Protein AF-A0A0A2DYH8-F1 (afdb_monomer_lite)

Sequence (222 aa):
MFGVWWLMGNLEGWGGPVSDTLIEQQKELQQKILERMRELGIEPVMQGFYGMVPTTLKDKLSAGIIPQGRGAGGFQRPDFLLPTDPNFKRVAQIYYQEMKRLYGNDLRHFGGDPFHEGGNSSGVDVALASSAIQKEMMQAFPQSCWVLQRWGENPGTKLLQGLDKRHELVIELFGENTDNWERRKGYEDTPFLRCNVSNFGEKNGLYGKLKASEPKHRTTSR

Radius of gyration: 18.63 Å; chains: 1; bounding box: 42×44×47 Å

pLDDT: mean 89.46, std 11.61, range [35.31, 98.44]

Secondary structure (DSSP, 8-state):
--HHHHHTTS-SSTT-PPPHHHHHHHHHHHHHHHHHHHHTTPPPEEEP--SEE-TTGGGT--S-EE---B-GGGPBPPEEE-TTSHHHHHHHHHHHHHHHHHH-S---EEE--TTTT----TT--HHHHHHHHHHHHHHHSTT-EEEEEEBTTBSPHHHHHTS-GGGEEEEETTTTT--HHHHTHHHHH--EEE-----STT--S----GGGSS--------

Foldseek 3Di:
DCVVCVLQQQAPDPPDDDDPVVVVVVLVVLQVVLVVCVVVVHADAAAADLFFAAPCVVVVDDAPWAAQQHHPPRHGGGIGGQLPIPVVLVVRVVVLVVVCVRHNQQHAHHEYFVQVRHGDCVVPQLLCSLLSRVVSVCVSHVNHAYEYEDDDCPPPLSNVNNDDLVRYEYELAPQLPDPCCVVCVNVVPHHYDYHHDQDDPPDDDDDDSVVSPPDPDPPPDD

Structure (mmCIF, N/CA/C/O backbone):
data_AF-A0A0A2DYH8-F1
#
_entry.id   AF-A0A0A2DYH8-F1
#
loop_
_atom_site.group_PDB
_atom_site.id
_atom_site.type_symbol
_atom_site.label_atom_id
_atom_site.label_alt_id
_atom_site.label_comp_id
_atom_site.label_asym_id
_atom_site.label_entity_id
_atom_site.label_seq_id
_atom_site.pdbx_PDB_ins_code
_atom_site.Cartn_x
_atom_site.Cartn_y
_atom_site.Cartn_z
_atom_site.occupancy
_atom_site.B_iso_or_equiv
_atom_site.auth_seq_id
_atom_site.auth_comp_id
_atom_site.auth_asym_id
_atom_site.auth_atom_id
_atom_site.pdbx_PDB_model_num
ATOM 1 N N . MET A 1 1 ? -2.073 19.085 -1.547 1.00 62.09 1 MET A N 1
ATOM 2 C CA . MET A 1 1 ? -0.597 19.069 -1.687 1.00 62.09 1 MET A CA 1
ATOM 3 C C . MET A 1 1 ? 0.101 17.969 -0.866 1.00 62.09 1 MET A C 1
ATOM 5 O O . MET A 1 1 ? 1.191 17.583 -1.249 1.00 62.09 1 MET A O 1
ATOM 9 N N . PHE A 1 2 ? -0.501 17.393 0.191 1.00 76.94 2 PHE A N 1
ATOM 10 C CA . PHE A 1 2 ? 0.150 16.357 1.032 1.00 76.94 2 PHE A CA 1
ATOM 11 C C . PHE A 1 2 ? -0.395 14.923 0.865 1.00 76.94 2 PHE A C 1
ATOM 13 O O . PHE A 1 2 ? 0.056 14.012 1.552 1.00 76.94 2 PHE A O 1
ATOM 20 N N . GLY A 1 3 ? -1.350 14.709 -0.050 1.00 70.75 3 GLY A N 1
ATOM 21 C CA . GLY A 1 3 ? -2.086 13.442 -0.176 1.00 70.75 3 GLY A CA 1
ATOM 22 C C . GLY A 1 3 ? -1.208 12.217 -0.450 1.00 70.75 3 GLY A C 1
ATOM 23 O O . GLY A 1 3 ? -1.475 11.157 0.098 1.00 70.75 3 GLY A O 1
ATOM 24 N N . VAL A 1 4 ? -0.123 12.367 -1.217 1.00 76.25 4 VAL A N 1
ATOM 25 C CA . VAL A 1 4 ? 0.807 11.260 -1.517 1.00 76.25 4 VAL A CA 1
ATOM 26 C C . VAL A 1 4 ? 1.504 10.766 -0.243 1.00 76.25 4 VAL A C 1
ATOM 28 O O . VAL A 1 4 ? 1.524 9.573 0.033 1.00 76.25 4 VAL A O 1
ATOM 31 N N . TRP A 1 5 ? 1.999 11.682 0.593 1.00 75.69 5 TRP A N 1
ATOM 32 C CA . TRP A 1 5 ? 2.638 11.354 1.873 1.00 75.69 5 TRP A CA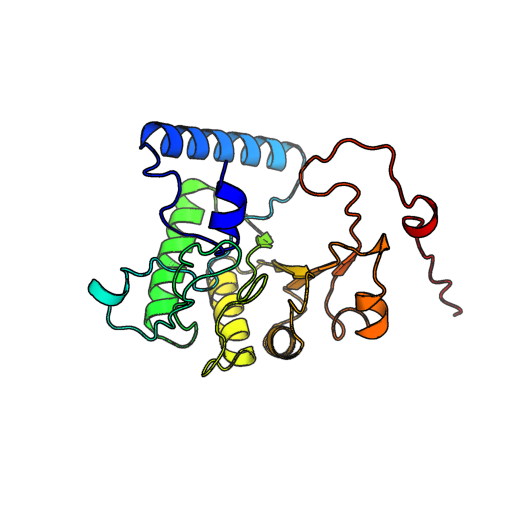 1
ATOM 33 C C . TRP A 1 5 ? 1.648 10.798 2.903 1.00 75.69 5 TRP A C 1
ATOM 35 O O . TRP A 1 5 ? 2.013 9.935 3.699 1.00 75.69 5 TRP A O 1
ATOM 45 N N . TRP A 1 6 ? 0.395 11.259 2.867 1.00 83.06 6 TRP A N 1
ATOM 46 C CA . TRP A 1 6 ? -0.683 10.699 3.682 1.00 83.06 6 TRP A CA 1
ATOM 47 C C . TRP A 1 6 ? -1.000 9.248 3.281 1.00 83.06 6 TRP A C 1
ATOM 49 O O . TRP A 1 6 ? -1.027 8.375 4.144 1.00 83.06 6 TRP A O 1
ATOM 59 N N . LEU A 1 7 ? -1.135 8.965 1.980 1.00 81.06 7 LEU A N 1
ATOM 60 C CA . LEU A 1 7 ? -1.394 7.613 1.465 1.00 81.06 7 LEU A CA 1
ATOM 61 C C . LEU A 1 7 ? -0.237 6.637 1.711 1.00 81.06 7 LEU A C 1
ATOM 63 O O . LEU A 1 7 ? -0.482 5.455 1.901 1.00 81.06 7 LEU A O 1
ATOM 67 N N . MET A 1 8 ? 1.010 7.116 1.760 1.00 81.62 8 MET A N 1
ATOM 68 C CA . MET A 1 8 ? 2.173 6.294 2.132 1.00 81.62 8 MET A CA 1
ATOM 69 C C . MET A 1 8 ? 2.310 6.086 3.654 1.00 81.62 8 MET A C 1
ATOM 71 O O . MET A 1 8 ? 3.245 5.433 4.112 1.00 81.62 8 MET A O 1
ATOM 75 N N . GLY A 1 9 ? 1.406 6.647 4.467 1.00 81.81 9 GLY A N 1
ATOM 76 C CA . GLY A 1 9 ? 1.450 6.539 5.928 1.00 81.81 9 GLY A CA 1
ATOM 77 C C . GLY A 1 9 ? 2.612 7.301 6.574 1.00 81.81 9 GLY A C 1
ATOM 78 O O . GLY A 1 9 ? 3.088 6.915 7.642 1.00 81.81 9 GLY A O 1
ATOM 79 N N . ASN A 1 10 ? 3.090 8.369 5.927 1.00 83.00 10 ASN A N 1
ATOM 80 C CA . ASN A 1 10 ? 4.192 9.201 6.416 1.00 83.00 10 ASN A CA 1
ATOM 81 C C . ASN A 1 10 ? 3.713 10.396 7.264 1.00 83.00 10 ASN A C 1
ATOM 83 O O . ASN A 1 10 ? 4.514 10.963 8.008 1.00 83.00 10 ASN A O 1
ATOM 87 N N . LEU A 1 11 ? 2.433 10.778 7.178 1.00 86.56 11 LEU A N 1
ATOM 88 C CA . LEU A 1 11 ? 1.843 11.851 7.986 1.00 86.56 11 LEU A CA 1
ATOM 89 C C . LEU A 1 11 ? 0.342 11.651 8.236 1.00 86.56 11 LEU A C 1
ATOM 91 O O . LEU A 1 11 ? -0.350 11.062 7.410 1.00 86.56 11 LEU A O 1
ATOM 95 N N . GLU A 1 12 ? -0.170 12.211 9.330 1.00 88.00 12 GLU A N 1
ATOM 96 C CA . GLU A 1 12 ? -1.599 12.408 9.596 1.00 88.00 12 GLU A CA 1
ATOM 97 C C . GLU A 1 12 ? -1.905 13.855 10.031 1.00 88.00 12 GLU A C 1
ATOM 99 O O . GLU A 1 12 ? -1.043 14.569 10.545 1.00 88.00 12 GLU A O 1
ATOM 104 N N . GLY A 1 13 ? -3.136 14.316 9.781 1.00 85.69 13 GLY A N 1
ATOM 105 C CA . GLY A 1 13 ? -3.674 15.601 10.259 1.00 85.69 13 GLY A CA 1
ATOM 106 C C . GLY A 1 13 ? -3.136 16.879 9.593 1.00 85.69 13 GLY A C 1
ATOM 107 O O . GLY A 1 13 ? -3.799 17.914 9.642 1.00 85.69 13 GLY A O 1
ATOM 108 N N . TRP A 1 14 ? -1.971 16.840 8.944 1.00 87.00 14 TRP A N 1
ATOM 109 C CA . TRP A 1 14 ? -1.348 18.037 8.371 1.00 87.00 14 TRP A CA 1
ATOM 110 C C . TRP A 1 14 ? -2.044 18.542 7.098 1.00 87.00 14 TRP A C 1
ATOM 112 O O . TRP A 1 14 ? -2.266 17.790 6.150 1.00 87.00 14 TRP A O 1
ATOM 122 N N . GLY A 1 15 ? -2.338 19.846 7.053 1.00 84.44 15 GLY A N 1
ATOM 123 C CA . GLY A 1 15 ? -2.984 20.500 5.909 1.00 84.44 15 GLY A CA 1
ATOM 124 C C . GLY A 1 15 ? -4.490 20.234 5.777 1.00 84.44 15 GLY A C 1
ATOM 125 O O . GLY A 1 15 ? -5.062 20.583 4.747 1.00 84.44 15 GLY A O 1
ATOM 126 N N . GLY A 1 16 ? -5.113 19.609 6.782 1.00 85.12 16 GLY A N 1
ATOM 127 C CA . GLY A 1 16 ? -6.562 19.417 6.883 1.00 85.12 16 GLY A CA 1
ATOM 128 C C . GLY A 1 16 ? -7.252 20.427 7.819 1.00 85.12 16 GLY A C 1
ATOM 129 O O . GLY A 1 16 ? -6.599 21.348 8.313 1.00 85.12 16 GLY A O 1
ATOM 130 N N . PRO A 1 17 ? -8.558 20.244 8.101 1.00 90.19 17 PRO A N 1
ATOM 131 C CA . PRO A 1 17 ? -9.411 19.152 7.621 1.00 90.19 17 PRO A CA 1
ATOM 132 C C . PRO A 1 17 ? -9.751 19.278 6.129 1.00 90.19 17 PRO A C 1
ATOM 134 O O . PRO A 1 17 ? -9.810 20.373 5.574 1.00 90.19 17 PRO A O 1
ATOM 137 N N . VAL A 1 18 ? -9.974 18.139 5.475 1.00 90.06 18 VAL A N 1
ATOM 138 C CA . VAL A 1 18 ? -10.496 18.087 4.101 1.00 90.06 18 VAL A CA 1
ATOM 139 C C . VAL A 1 18 ? -12.004 18.345 4.156 1.00 90.06 18 VAL A C 1
ATOM 141 O O . VAL A 1 18 ? -12.673 17.811 5.035 1.00 90.06 18 VAL A O 1
ATOM 144 N N . SER A 1 19 ? -12.541 19.168 3.251 1.00 93.62 19 SER A N 1
ATOM 145 C CA . SER A 1 19 ? -13.982 19.439 3.197 1.00 93.62 19 SER A CA 1
ATOM 146 C C . SER A 1 19 ? -14.763 18.267 2.601 1.00 93.62 19 SER A C 1
ATOM 148 O O . SER A 1 19 ? -14.278 17.587 1.694 1.00 93.62 19 SER A O 1
ATOM 150 N N . ASP A 1 20 ? -16.011 18.090 3.036 1.00 95.56 20 ASP A N 1
ATOM 151 C CA . ASP A 1 20 ? -16.917 17.075 2.479 1.00 95.56 20 ASP A CA 1
ATOM 152 C C . ASP A 1 20 ? -17.108 17.249 0.966 1.00 95.56 20 ASP A C 1
ATOM 154 O O . ASP A 1 20 ? -17.118 16.272 0.220 1.00 95.56 20 ASP A O 1
ATOM 158 N N . THR A 1 21 ? -17.163 18.498 0.485 1.00 96.88 21 THR A N 1
ATOM 159 C CA . THR A 1 21 ? -17.216 18.805 -0.952 1.00 96.88 21 THR A CA 1
ATOM 160 C C . THR A 1 21 ? -16.019 18.229 -1.703 1.00 96.88 21 THR A C 1
ATOM 162 O O . THR A 1 21 ? -16.192 17.658 -2.775 1.00 96.88 21 THR A O 1
ATOM 165 N N . LEU A 1 22 ? -14.806 18.362 -1.158 1.00 94.31 22 LEU A N 1
ATOM 166 C CA . LEU A 1 22 ? -13.613 17.830 -1.810 1.00 94.31 22 LEU A CA 1
ATOM 167 C C . LEU A 1 22 ? -13.622 16.295 -1.799 1.00 94.31 22 LEU A C 1
ATOM 169 O O . LEU A 1 22 ? -13.262 15.688 -2.804 1.00 94.31 22 LEU A O 1
ATOM 173 N N . ILE A 1 23 ? -14.070 15.665 -0.708 1.00 94.62 23 ILE A N 1
ATOM 174 C CA . ILE A 1 23 ? -14.221 14.201 -0.629 1.00 94.62 23 ILE A CA 1
ATOM 175 C C . ILE A 1 23 ? -15.180 13.704 -1.716 1.00 94.62 23 ILE A C 1
ATOM 177 O O . ILE A 1 23 ? -14.846 12.776 -2.455 1.00 94.62 23 ILE A O 1
ATOM 181 N N . GLU A 1 24 ? -16.336 14.352 -1.854 1.00 96.94 24 GLU A N 1
ATOM 182 C CA . GLU A 1 24 ? -17.341 13.990 -2.853 1.00 96.94 24 GLU A CA 1
ATOM 183 C C . GLU A 1 24 ? -16.814 14.171 -4.282 1.00 96.94 24 GLU A C 1
ATOM 185 O O . GLU A 1 24 ? -16.913 13.259 -5.102 1.00 96.94 24 GLU A O 1
ATOM 190 N N . GLN A 1 25 ? -16.147 15.294 -4.559 1.00 97.56 25 GLN A N 1
ATOM 191 C CA . GLN A 1 25 ? -15.532 15.555 -5.863 1.00 97.56 25 GLN A CA 1
ATOM 192 C C . GLN A 1 25 ? -14.459 14.519 -6.229 1.00 97.56 25 GLN A C 1
ATOM 194 O O . GLN A 1 25 ? -14.405 14.074 -7.376 1.00 97.56 25 GLN A O 1
ATOM 199 N N . GLN A 1 26 ? -13.604 14.116 -5.281 1.00 96.25 26 GLN A N 1
ATOM 200 C CA . GLN A 1 26 ? -12.589 13.087 -5.536 1.00 96.25 26 GLN A CA 1
ATOM 201 C C . GLN A 1 26 ? -13.219 11.711 -5.771 1.00 96.25 26 GLN A C 1
ATOM 203 O O . GLN A 1 26 ? -12.757 10.976 -6.642 1.00 96.25 26 GLN A O 1
ATOM 208 N N . LYS A 1 27 ? -14.297 11.375 -5.051 1.00 97.12 27 LYS A N 1
ATOM 209 C CA . LYS A 1 27 ? -15.055 10.135 -5.268 1.00 97.12 27 LYS A CA 1
ATOM 210 C C . LYS A 1 27 ? -15.647 10.084 -6.679 1.00 97.12 27 LYS A C 1
ATOM 212 O O . LYS A 1 27 ? -15.435 9.101 -7.386 1.00 97.12 27 LYS A O 1
ATOM 217 N N . GLU A 1 28 ? -16.348 11.137 -7.103 1.00 98.25 28 GLU A N 1
ATOM 218 C CA . GLU A 1 28 ? -16.921 11.220 -8.454 1.00 98.25 28 GLU A CA 1
ATOM 219 C C . GLU A 1 28 ? -15.839 11.156 -9.541 1.00 98.25 28 GLU A C 1
ATOM 221 O O . GLU A 1 28 ? -16.001 10.479 -10.558 1.00 98.25 28 GLU A O 1
ATOM 226 N N . LEU A 1 29 ? -14.712 11.845 -9.330 1.00 98.38 29 LEU A N 1
ATOM 227 C CA . LEU A 1 29 ? -13.580 11.810 -10.250 1.00 98.38 29 LEU A CA 1
ATOM 228 C C . LEU A 1 29 ? -12.988 10.400 -10.363 1.00 98.38 29 LEU A C 1
ATOM 230 O O . LEU A 1 29 ? -12.767 9.926 -11.477 1.00 98.38 29 LEU A O 1
ATOM 234 N N . GLN A 1 30 ? -12.776 9.714 -9.238 1.00 97.75 30 GLN A N 1
ATOM 235 C CA . GLN A 1 30 ? -12.267 8.344 -9.222 1.00 97.75 3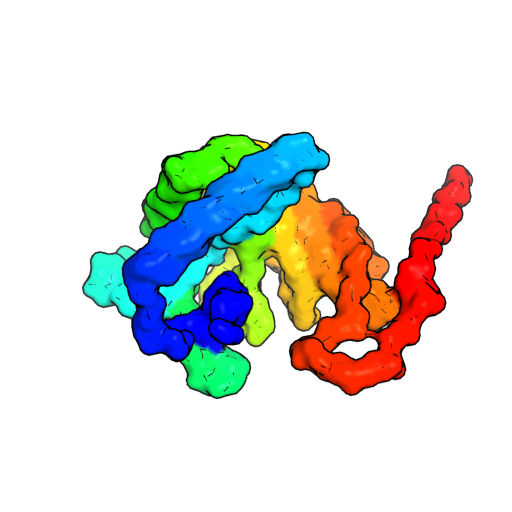0 GLN A CA 1
ATOM 236 C C . GLN A 1 30 ? -13.190 7.403 -10.004 1.00 97.75 30 GLN A C 1
ATOM 238 O O . GLN A 1 30 ? -12.707 6.588 -10.785 1.00 97.75 30 GLN A O 1
ATOM 243 N N . GLN A 1 31 ? -14.509 7.536 -9.853 1.00 98.31 31 GLN A N 1
ATOM 244 C CA . GLN A 1 31 ? -15.475 6.723 -10.599 1.00 98.31 31 GLN A CA 1
ATOM 245 C C . GLN A 1 31 ? -15.362 6.939 -12.117 1.00 98.31 31 GLN A C 1
ATOM 247 O O . GLN A 1 31 ? -15.297 5.962 -12.861 1.00 98.31 31 GLN A O 1
ATOM 252 N N . LYS A 1 32 ? -15.228 8.193 -12.574 1.00 98.44 32 LYS A N 1
ATOM 253 C CA . LYS A 1 32 ? -15.008 8.518 -13.999 1.00 98.44 32 LYS A CA 1
ATOM 254 C C . LYS A 1 32 ? -13.682 7.968 -14.533 1.00 98.44 32 LYS A C 1
ATOM 256 O O . LYS A 1 32 ? -13.621 7.493 -15.666 1.00 98.44 32 LYS A O 1
ATOM 261 N N . ILE A 1 33 ? -12.615 8.020 -13.730 1.00 98.38 33 ILE A N 1
ATOM 262 C CA . ILE A 1 33 ? -11.309 7.447 -14.092 1.00 98.38 33 ILE A CA 1
ATOM 263 C C . ILE A 1 33 ? -11.432 5.931 -14.263 1.00 98.38 33 ILE A C 1
ATOM 265 O O . ILE A 1 33 ? -10.997 5.402 -15.282 1.00 98.38 33 ILE A O 1
ATOM 269 N N . LEU A 1 34 ? -12.056 5.241 -13.306 1.00 98.12 34 LEU A N 1
ATOM 270 C CA . LEU A 1 34 ? -12.237 3.789 -13.353 1.00 98.12 34 LEU A CA 1
ATOM 271 C C . LEU A 1 34 ? -13.080 3.345 -14.553 1.00 98.12 34 LEU A C 1
ATOM 273 O O . LEU A 1 34 ? -12.754 2.344 -15.190 1.00 98.12 34 LEU A O 1
ATOM 277 N N . GLU A 1 35 ? -14.129 4.095 -14.890 1.00 97.88 35 GLU A N 1
ATOM 278 C CA . GLU A 1 35 ? -14.933 3.854 -16.090 1.00 97.88 35 GLU A CA 1
ATOM 279 C C . GLU A 1 35 ? -14.081 3.959 -17.362 1.00 97.88 35 GLU A C 1
ATOM 281 O O . GLU A 1 35 ? -14.027 3.014 -18.148 1.00 97.88 35 GLU A O 1
ATOM 286 N N . ARG A 1 36 ? -13.314 5.043 -17.522 1.00 98.31 36 ARG A N 1
ATOM 287 C CA . ARG A 1 36 ? -12.425 5.208 -18.682 1.00 98.31 36 ARG A CA 1
ATOM 288 C C . ARG A 1 36 ? -11.324 4.146 -18.739 1.00 98.31 36 ARG A C 1
ATOM 290 O O . ARG A 1 36 ? -10.991 3.665 -19.818 1.00 98.31 36 ARG A O 1
ATOM 297 N N . MET A 1 37 ? -10.745 3.762 -17.605 1.00 98.31 37 MET A N 1
ATOM 298 C CA . MET A 1 37 ? -9.743 2.692 -17.558 1.00 98.31 37 MET A CA 1
ATOM 299 C C . MET A 1 37 ? -10.333 1.362 -18.034 1.00 98.31 37 MET A C 1
ATOM 301 O O . MET A 1 37 ? -9.706 0.674 -18.835 1.00 98.31 37 MET A O 1
ATOM 305 N N . ARG A 1 38 ? -11.570 1.050 -17.631 1.00 96.75 38 ARG A N 1
ATOM 306 C CA . ARG A 1 38 ? -12.307 -0.141 -18.073 1.00 96.75 38 ARG A CA 1
ATOM 307 C C . ARG A 1 38 ? -12.562 -0.141 -19.581 1.00 96.75 38 ARG A C 1
ATOM 309 O O . ARG A 1 38 ? -12.321 -1.160 -20.219 1.00 96.75 38 ARG A O 1
ATOM 316 N N . GLU A 1 39 ? -12.986 0.987 -20.155 1.00 98.00 39 GLU A N 1
ATOM 317 C CA . GLU A 1 39 ? -13.165 1.143 -21.612 1.00 98.00 39 GLU A CA 1
ATOM 318 C C . GLU A 1 39 ? -11.872 0.866 -22.397 1.00 98.00 39 GLU A C 1
ATOM 320 O O . GLU A 1 39 ? -11.915 0.363 -23.518 1.00 98.00 39 GLU A O 1
ATOM 325 N N . LEU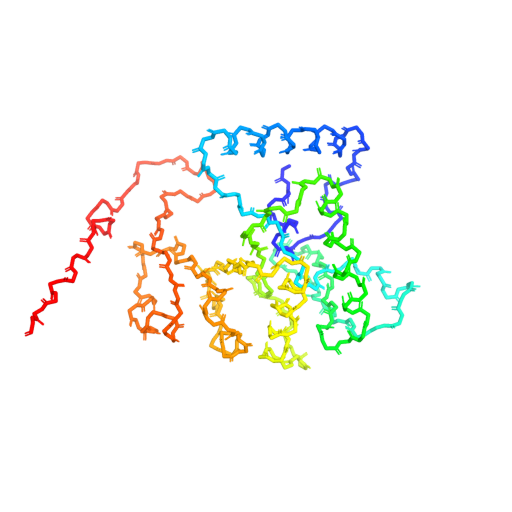 A 1 40 ? -10.719 1.181 -21.800 1.00 98.19 40 LEU A N 1
ATOM 326 C CA . LEU A 1 40 ? -9.396 1.023 -22.406 1.00 98.19 40 LEU A CA 1
ATOM 327 C C . LEU A 1 40 ? -8.710 -0.310 -22.064 1.00 98.19 40 LEU A C 1
ATOM 329 O O . LEU A 1 40 ? -7.600 -0.551 -22.537 1.00 98.19 40 LEU A O 1
ATOM 333 N N . GLY A 1 41 ? -9.324 -1.164 -21.239 1.00 97.44 41 GLY A N 1
ATOM 334 C CA . GLY A 1 41 ? -8.701 -2.402 -20.759 1.00 97.44 41 GLY A CA 1
ATOM 335 C C . GLY A 1 41 ? -7.504 -2.177 -19.823 1.00 97.44 41 GLY A C 1
ATOM 336 O O . GLY A 1 41 ? -6.608 -3.015 -19.764 1.00 97.44 41 GLY A O 1
ATOM 337 N N . ILE A 1 42 ? -7.462 -1.045 -19.116 1.00 98.06 42 ILE A N 1
ATOM 338 C CA . ILE A 1 42 ? -6.412 -0.708 -18.149 1.00 98.06 42 ILE A CA 1
ATOM 339 C C . ILE A 1 42 ? -6.853 -1.158 -16.756 1.00 98.06 42 ILE A C 1
ATOM 341 O O . ILE A 1 42 ? -7.923 -0.780 -16.280 1.00 98.06 42 ILE A O 1
ATOM 345 N N . GLU A 1 43 ? -6.001 -1.913 -16.066 1.00 96.81 43 GLU A N 1
ATOM 346 C CA . GLU A 1 43 ? -6.265 -2.339 -14.693 1.00 96.81 43 GLU A CA 1
ATOM 347 C C . GLU A 1 43 ? -5.714 -1.318 -13.678 1.00 96.81 43 GLU A C 1
ATOM 349 O O . GLU A 1 43 ? -4.516 -1.025 -13.691 1.00 96.81 43 GLU A O 1
ATOM 354 N N . PRO A 1 44 ? -6.556 -0.752 -12.793 1.00 97.44 44 PRO A N 1
ATOM 355 C CA . PRO A 1 44 ? -6.114 0.204 -11.785 1.00 97.44 44 PRO A CA 1
ATOM 356 C C . PRO A 1 44 ? -5.426 -0.482 -10.606 1.00 97.44 44 PRO A C 1
ATOM 358 O O . PRO A 1 44 ? -5.868 -1.532 -10.140 1.00 97.44 44 PRO A O 1
ATOM 361 N N . VAL A 1 45 ? -4.401 0.180 -10.061 1.00 97.56 45 VAL A N 1
ATOM 362 C CA . VAL A 1 45 ? -3.854 -0.134 -8.736 1.00 97.56 45 VAL A CA 1
ATOM 363 C C . VAL A 1 45 ? -4.587 0.719 -7.703 1.00 97.56 45 VAL A C 1
ATOM 365 O O . VAL A 1 45 ? -4.417 1.936 -7.650 1.00 97.56 45 VAL A O 1
ATOM 368 N N . MET A 1 46 ? -5.428 0.076 -6.899 1.00 97.31 46 MET A N 1
ATOM 369 C CA . MET A 1 46 ? -6.188 0.706 -5.817 1.00 97.31 46 MET A CA 1
ATOM 370 C C . MET A 1 46 ? -5.381 0.699 -4.518 1.00 97.31 46 MET A C 1
ATOM 372 O O . MET A 1 46 ? -4.342 0.058 -4.435 1.00 97.31 46 MET A O 1
ATOM 376 N N . GLN A 1 47 ? -5.825 1.401 -3.479 1.00 95.81 47 GLN A N 1
ATOM 377 C CA . GLN A 1 47 ? -5.175 1.305 -2.168 1.00 95.81 47 GLN A CA 1
ATOM 378 C C . GLN A 1 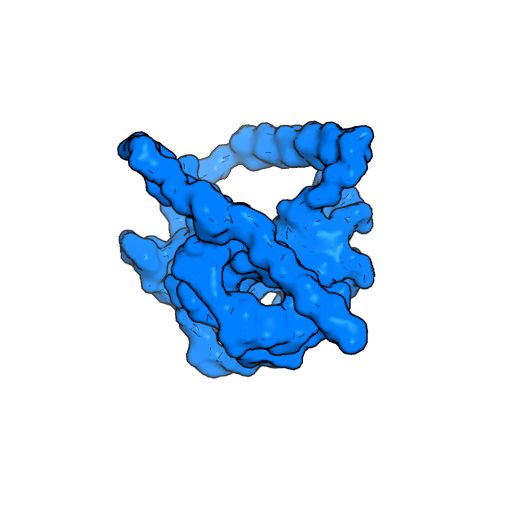47 ? -5.615 0.033 -1.437 1.00 95.81 47 GLN A C 1
ATOM 380 O O . GLN A 1 47 ? -6.799 -0.280 -1.366 1.00 95.81 47 GLN A O 1
ATOM 385 N N . GLY A 1 48 ? -4.659 -0.720 -0.909 1.00 96.50 48 GLY A N 1
ATOM 386 C CA . GLY A 1 48 ? -4.903 -1.835 -0.006 1.00 96.50 48 GLY A CA 1
ATOM 387 C C . GLY A 1 48 ? -4.963 -1.354 1.440 1.00 96.50 48 GLY A C 1
ATOM 388 O O . GLY A 1 48 ? -4.327 -0.369 1.813 1.00 96.50 48 GLY A O 1
ATOM 389 N N . PHE A 1 49 ? -5.690 -2.073 2.291 1.00 96.94 49 PHE A N 1
ATOM 390 C CA . PHE A 1 49 ? -5.603 -1.856 3.732 1.00 96.94 49 PHE A CA 1
ATOM 391 C C . PHE A 1 49 ? -4.502 -2.732 4.327 1.00 96.94 49 PHE A C 1
ATOM 393 O O . PHE A 1 49 ? -4.651 -3.949 4.430 1.00 96.94 49 PHE A O 1
ATOM 400 N N . TYR A 1 50 ? -3.406 -2.097 4.739 1.00 94.19 50 TYR A N 1
ATOM 401 C CA . TYR A 1 50 ? -2.225 -2.763 5.296 1.00 94.19 50 TYR A CA 1
ATOM 402 C C . TYR A 1 50 ? -1.983 -2.437 6.779 1.00 94.19 50 TYR A C 1
ATOM 404 O O . TYR A 1 50 ? -0.905 -2.709 7.291 1.00 94.19 50 TYR A O 1
ATOM 412 N N . GLY A 1 51 ? -2.979 -1.877 7.480 1.00 94.12 51 GLY A N 1
ATOM 413 C CA . GLY A 1 51 ? -2.950 -1.685 8.940 1.00 94.12 51 GLY A CA 1
ATOM 414 C C . GLY A 1 51 ? -2.745 -0.251 9.423 1.00 94.12 51 GLY A C 1
ATOM 415 O O . GLY A 1 51 ? -2.767 -0.019 10.627 1.00 94.12 51 GLY A O 1
ATOM 416 N N . MET A 1 52 ? -2.591 0.724 8.526 1.00 94.19 52 MET A N 1
ATOM 417 C CA . MET A 1 52 ? -2.492 2.134 8.920 1.00 94.19 52 MET A CA 1
ATOM 418 C C . MET A 1 52 ? -3.824 2.646 9.475 1.00 94.19 52 MET A C 1
ATOM 420 O O . MET A 1 52 ? -4.858 2.571 8.808 1.00 94.19 52 MET A O 1
ATOM 424 N N . VAL A 1 53 ? -3.794 3.186 10.693 1.00 94.94 53 VAL A N 1
ATOM 425 C CA . VAL A 1 53 ? -4.961 3.712 11.410 1.00 94.94 53 VAL A CA 1
ATOM 426 C C . VAL A 1 53 ? -4.631 5.049 12.087 1.00 94.94 53 VAL A C 1
ATOM 428 O O . VAL A 1 53 ? -3.475 5.284 12.433 1.00 94.94 53 VAL A O 1
ATOM 431 N N . PRO A 1 54 ? -5.612 5.944 12.308 1.00 94.81 54 PRO A N 1
ATOM 432 C CA . PRO A 1 54 ? -5.363 7.187 13.037 1.00 94.81 54 PRO A CA 1
ATOM 433 C C . PRO A 1 54 ? -4.822 6.922 14.445 1.00 94.81 54 PRO A C 1
ATOM 435 O O . PRO A 1 54 ? -5.265 5.978 15.107 1.00 94.81 54 PRO A O 1
ATOM 438 N N . THR A 1 55 ? -3.955 7.801 14.952 1.00 94.69 55 THR A N 1
ATOM 439 C CA . THR A 1 55 ? -3.396 7.685 16.320 1.00 94.69 55 THR A CA 1
ATOM 440 C C . THR A 1 55 ? -4.450 7.690 17.435 1.00 94.69 55 THR A C 1
ATOM 442 O O . THR A 1 55 ? -4.191 7.244 18.555 1.00 94.69 55 THR A O 1
ATOM 445 N N . THR A 1 56 ? -5.655 8.172 17.129 1.00 94.81 56 THR A N 1
ATOM 446 C CA . THR A 1 56 ? -6.817 8.241 18.027 1.00 94.81 56 THR A CA 1
ATOM 447 C C . THR A 1 56 ? -7.682 6.977 18.012 1.00 94.81 56 THR A C 1
ATOM 449 O O . THR A 1 56 ? -8.633 6.876 18.787 1.00 94.81 56 THR A O 1
ATOM 452 N N . LEU A 1 57 ? -7.387 5.973 17.169 1.00 94.94 57 LEU A N 1
ATOM 453 C CA . LEU A 1 57 ? -8.183 4.737 17.134 1.00 94.94 57 LEU A CA 1
ATOM 454 C C . LEU A 1 57 ? -8.152 4.001 18.482 1.00 94.94 57 LEU A C 1
ATOM 456 O O . LEU A 1 57 ? -9.170 3.451 18.902 1.00 94.94 57 LEU A O 1
ATOM 460 N N . LYS A 1 58 ? -7.017 4.050 19.185 1.00 92.69 58 LYS A N 1
ATOM 461 C CA . LYS A 1 58 ? -6.834 3.455 20.519 1.00 92.69 58 LYS A CA 1
ATOM 462 C C . LYS A 1 58 ? -7.805 3.994 21.576 1.00 92.69 58 LYS A C 1
ATOM 464 O O . LYS A 1 58 ? -8.111 3.288 22.529 1.00 92.69 58 LYS A O 1
ATOM 469 N N . ASP A 1 59 ? -8.332 5.204 21.378 1.00 94.88 59 ASP A N 1
ATOM 470 C CA . ASP A 1 59 ? -9.297 5.826 22.293 1.00 94.88 59 ASP A CA 1
ATOM 471 C C . ASP A 1 59 ? -10.703 5.223 22.131 1.00 94.88 59 ASP A C 1
ATOM 473 O O . ASP A 1 59 ? -11.566 5.384 22.993 1.00 94.88 59 ASP A O 1
ATOM 477 N N . LYS A 1 60 ? -10.951 4.530 21.011 1.00 94.69 60 LYS A N 1
ATOM 478 C CA . LYS A 1 60 ? -12.247 3.929 20.659 1.00 94.69 60 LYS A CA 1
ATOM 479 C C . LYS A 1 60 ? -12.210 2.408 20.576 1.00 94.69 60 LYS A C 1
ATOM 481 O O . LYS A 1 60 ? -13.264 1.776 20.628 1.00 94.69 60 LYS A O 1
ATOM 486 N N . LEU A 1 61 ? -11.030 1.823 20.397 1.00 93.94 61 LEU A N 1
ATOM 487 C CA . LEU A 1 61 ? -10.860 0.400 20.159 1.00 93.94 61 LEU A CA 1
ATOM 488 C C . LEU A 1 61 ? -9.639 -0.127 20.911 1.00 93.94 61 LEU A C 1
ATOM 490 O O . LEU A 1 61 ? -8.510 0.273 20.639 1.00 93.94 61 LEU A O 1
ATOM 494 N N . SER A 1 62 ? -9.874 -1.071 21.822 1.00 94.50 62 SER A N 1
ATOM 495 C CA . SER A 1 62 ? -8.797 -1.836 22.445 1.00 94.50 62 SER A CA 1
ATOM 496 C C . SER A 1 62 ? -8.312 -2.899 21.457 1.00 94.50 62 SER A C 1
ATOM 498 O O . SER A 1 62 ? -9.014 -3.875 21.189 1.00 94.50 62 SER A O 1
ATOM 500 N N . ALA A 1 63 ? -7.144 -2.658 20.869 1.00 94.62 63 ALA A N 1
ATOM 501 C CA . ALA A 1 63 ? -6.499 -3.522 19.889 1.00 94.62 63 ALA A CA 1
ATOM 502 C C . ALA A 1 63 ? -4.974 -3.382 19.991 1.00 94.62 63 ALA A C 1
ATOM 504 O O . ALA A 1 63 ? -4.463 -2.390 20.520 1.00 94.62 63 ALA A O 1
ATOM 505 N N . GLY A 1 64 ? -4.246 -4.354 19.449 1.00 94.19 64 GLY A N 1
ATOM 506 C CA . GLY A 1 64 ? -2.803 -4.297 19.256 1.00 94.19 64 GLY A CA 1
ATOM 507 C C . GLY A 1 64 ? -2.420 -3.212 18.252 1.00 94.19 64 GLY A C 1
ATOM 508 O O . GLY A 1 64 ? -2.301 -3.475 17.060 1.00 94.19 64 GLY A O 1
ATOM 509 N N . ILE A 1 65 ? -2.243 -1.984 18.733 1.00 94.38 65 ILE A N 1
ATOM 510 C CA . ILE A 1 65 ? -1.865 -0.819 17.930 1.00 94.38 65 ILE A CA 1
ATOM 511 C C . ILE A 1 65 ? -0.441 -0.415 18.307 1.00 94.38 65 ILE A C 1
ATOM 513 O O . ILE A 1 65 ? -0.143 -0.181 19.478 1.00 94.38 65 ILE A O 1
ATOM 517 N N . ILE A 1 66 ? 0.439 -0.330 17.311 1.00 92.50 66 ILE A N 1
ATOM 518 C CA . ILE A 1 66 ? 1.843 0.034 17.485 1.00 92.50 66 ILE A CA 1
ATOM 519 C C . ILE A 1 66 ? 2.044 1.486 17.065 1.00 92.50 66 ILE A C 1
ATOM 521 O O . ILE A 1 66 ? 1.922 1.796 15.871 1.00 92.50 66 ILE A O 1
ATOM 525 N N . PRO A 1 67 ? 2.428 2.365 18.008 1.00 91.94 67 PRO A N 1
ATOM 526 C CA . PRO A 1 67 ? 2.755 3.738 17.689 1.00 91.94 67 PRO A CA 1
ATOM 527 C C . PRO A 1 67 ? 3.904 3.834 16.691 1.00 91.94 67 PRO A C 1
ATOM 529 O O . PRO A 1 67 ? 4.973 3.257 16.902 1.00 91.94 67 PRO A O 1
ATOM 532 N N . GLN A 1 68 ? 3.698 4.597 15.619 1.00 90.81 68 GLN A N 1
ATOM 533 C CA . GLN A 1 68 ? 4.737 4.830 14.605 1.00 90.81 68 GLN A CA 1
ATOM 534 C C . GLN A 1 68 ? 5.554 6.101 14.875 1.00 90.81 68 GLN A C 1
ATOM 536 O O . GLN A 1 68 ? 6.592 6.320 14.252 1.00 90.81 68 GLN A O 1
ATOM 541 N N . GLY A 1 69 ? 5.114 6.919 15.836 1.00 88.88 69 GLY A N 1
ATOM 542 C CA . GLY A 1 69 ? 5.808 8.134 16.248 1.00 88.88 69 GLY A CA 1
ATOM 543 C C . GLY A 1 69 ? 5.889 9.177 15.132 1.00 88.88 69 GLY A C 1
ATOM 544 O O . GLY A 1 69 ? 4.991 9.300 14.299 1.00 88.88 69 GLY A O 1
ATOM 545 N N . ARG A 1 70 ? 6.970 9.960 15.134 1.00 87.69 70 ARG A N 1
ATOM 546 C CA . ARG A 1 70 ? 7.207 11.003 14.131 1.00 87.69 70 ARG A CA 1
ATOM 547 C C . ARG A 1 70 ? 8.156 10.510 13.045 1.00 87.69 70 ARG A C 1
ATOM 549 O O . ARG A 1 70 ? 9.205 9.951 13.350 1.00 87.69 70 ARG A O 1
ATOM 556 N N . GLY A 1 71 ? 7.775 10.729 11.790 1.00 76.00 71 GLY A N 1
ATOM 557 C CA . GLY A 1 71 ? 8.553 10.363 10.608 1.00 76.00 71 GLY A CA 1
ATOM 558 C C . GLY A 1 71 ? 9.480 11.478 10.114 1.00 76.00 71 GLY A C 1
ATOM 559 O O . GLY A 1 71 ? 9.731 12.472 10.803 1.00 76.00 71 GLY A O 1
ATOM 560 N N . ALA A 1 72 ? 9.967 11.318 8.880 1.00 69.62 72 ALA A N 1
ATOM 561 C CA . ALA A 1 72 ? 10.750 12.336 8.186 1.00 69.62 72 ALA A CA 1
ATOM 562 C C . ALA A 1 72 ? 10.010 13.689 8.168 1.00 69.62 72 ALA A C 1
ATOM 564 O O . ALA A 1 72 ? 8.806 13.754 7.929 1.00 69.62 72 ALA A O 1
ATOM 565 N N . GLY A 1 73 ? 10.728 14.777 8.464 1.00 76.00 73 GLY A N 1
ATOM 566 C CA . GLY A 1 73 ? 10.148 16.123 8.547 1.00 76.00 73 GLY A CA 1
ATOM 567 C C . GLY A 1 73 ? 9.390 16.436 9.848 1.00 76.00 73 GLY A C 1
ATOM 568 O O . GLY A 1 73 ? 8.825 17.517 9.961 1.00 76.00 73 GLY A O 1
ATOM 569 N N . GLY A 1 74 ? 9.385 15.534 10.840 1.00 84.44 74 GLY A N 1
ATOM 570 C CA . GLY A 1 74 ? 8.785 15.780 12.161 1.00 84.44 74 GLY A CA 1
ATOM 571 C C . GLY A 1 74 ? 7.262 15.602 12.222 1.00 84.44 74 GLY A C 1
ATOM 572 O O . GLY A 1 74 ? 6.642 15.917 13.244 1.00 84.44 74 GLY A O 1
ATOM 573 N N . PHE A 1 75 ? 6.653 15.081 11.157 1.00 87.94 75 PHE A N 1
ATOM 574 C CA . PHE A 1 75 ? 5.216 14.823 11.090 1.00 87.94 75 PHE A CA 1
ATOM 575 C C . PHE A 1 75 ? 4.827 13.572 11.878 1.00 87.94 75 PHE A C 1
ATOM 577 O O . PHE A 1 75 ? 5.556 12.580 11.881 1.00 87.94 75 PHE A O 1
ATOM 584 N N . GLN A 1 76 ? 3.672 13.624 12.545 1.00 90.75 76 GLN A N 1
ATOM 585 C CA . GLN A 1 76 ? 3.081 12.464 13.211 1.00 90.75 76 GLN A CA 1
ATOM 586 C C . GLN A 1 76 ? 2.644 11.453 12.153 1.00 90.75 76 GLN A C 1
ATOM 588 O O . GLN A 1 76 ? 1.909 11.819 11.238 1.00 90.75 76 GLN A O 1
ATOM 593 N N . ARG A 1 77 ? 3.093 10.202 12.273 1.00 91.38 77 ARG A N 1
ATOM 594 C CA . ARG A 1 77 ? 2.636 9.100 11.421 1.00 91.38 77 ARG A CA 1
ATOM 595 C C . ARG A 1 77 ? 1.346 8.495 11.991 1.00 91.38 77 ARG A C 1
ATOM 597 O O . ARG A 1 77 ? 1.193 8.501 13.216 1.00 91.38 77 ARG A O 1
ATOM 604 N N . PRO A 1 78 ? 0.455 7.950 11.142 1.00 92.38 78 PRO A N 1
ATOM 605 C CA . PRO A 1 78 ? -0.609 7.070 11.613 1.00 92.38 78 PRO A CA 1
ATOM 606 C C . PRO A 1 78 ? -0.016 5.869 12.357 1.00 92.38 78 PRO A C 1
ATOM 608 O O . PRO A 1 78 ? 1.097 5.426 12.059 1.00 92.38 78 PRO A O 1
ATOM 611 N N . ASP A 1 79 ? -0.766 5.343 13.319 1.00 93.88 79 ASP A N 1
ATOM 612 C CA . ASP A 1 79 ? -0.375 4.148 14.053 1.00 93.88 79 ASP A CA 1
ATOM 613 C C . ASP A 1 79 ? -0.632 2.885 13.216 1.00 93.88 79 ASP A C 1
ATOM 615 O O . ASP A 1 79 ? -1.352 2.896 12.215 1.00 93.88 79 ASP A O 1
ATOM 619 N N . PHE A 1 80 ? -0.023 1.774 13.627 1.00 94.44 80 PHE A N 1
ATOM 620 C CA . PHE A 1 80 ? -0.108 0.502 12.918 1.00 94.44 80 PHE A CA 1
ATOM 621 C C . PHE A 1 80 ? -0.942 -0.507 13.710 1.00 94.44 80 PHE A C 1
ATOM 623 O O . PHE A 1 80 ? -0.508 -0.993 14.754 1.00 94.44 80 PHE A O 1
ATOM 630 N N . LEU A 1 81 ? -2.138 -0.830 13.222 1.00 95.62 81 LEU A N 1
ATOM 631 C CA . LEU A 1 81 ? -2.956 -1.926 13.734 1.00 95.62 81 LEU A CA 1
ATOM 632 C C . LEU A 1 81 ? -2.320 -3.256 13.323 1.00 95.62 81 LEU A C 1
ATOM 634 O O . LEU A 1 81 ? -2.225 -3.559 12.134 1.00 95.62 81 LEU A O 1
ATOM 638 N N . LEU A 1 82 ? -1.910 -4.049 14.311 1.00 95.06 82 LEU A N 1
ATOM 639 C CA . LEU A 1 82 ? -1.286 -5.349 14.104 1.00 95.06 82 LEU A CA 1
ATOM 640 C C . LEU A 1 82 ? -2.188 -6.258 13.260 1.00 95.06 82 LEU A C 1
ATOM 642 O O . LEU A 1 82 ? -3.300 -6.560 13.692 1.00 95.06 82 LEU A O 1
ATOM 646 N N . PRO A 1 83 ? -1.711 -6.776 12.112 1.00 95.44 83 PRO A N 1
ATOM 647 C CA . PRO A 1 83 ? -2.513 -7.670 11.277 1.00 95.44 83 PRO A CA 1
ATOM 648 C C . PRO A 1 83 ? -2.929 -8.985 11.940 1.00 95.44 83 PRO A C 1
ATOM 650 O O . PRO A 1 83 ? -3.864 -9.646 11.497 1.00 95.44 83 PRO A O 1
ATOM 653 N N . THR A 1 84 ? -2.238 -9.364 13.014 1.00 93.38 84 THR A N 1
ATOM 654 C CA . THR A 1 84 ? -2.547 -10.533 13.841 1.00 93.38 84 THR A CA 1
ATOM 655 C C . THR A 1 84 ? -3.619 -10.267 14.897 1.00 93.38 84 THR A C 1
ATOM 657 O O . THR A 1 84 ? -4.120 -11.216 15.498 1.00 93.38 84 THR A O 1
ATOM 660 N N . ASP A 1 85 ? -3.989 -9.006 15.132 1.00 95.94 85 ASP A N 1
ATOM 661 C CA . ASP A 1 85 ? -5.070 -8.651 16.044 1.00 95.94 85 ASP A CA 1
ATOM 662 C C . ASP A 1 85 ? -6.438 -8.982 15.410 1.00 95.94 85 ASP A C 1
ATOM 664 O O . ASP A 1 85 ? -6.667 -8.656 14.239 1.00 95.94 85 ASP A O 1
ATOM 668 N N . PRO A 1 86 ? -7.397 -9.575 16.149 1.00 94.38 86 PRO A N 1
ATOM 669 C CA . PRO A 1 86 ? -8.731 -9.873 15.621 1.00 94.38 86 PRO A CA 1
ATOM 670 C C . PRO A 1 86 ? -9.465 -8.658 15.030 1.00 94.38 86 PRO A C 1
ATOM 672 O O . PRO A 1 86 ? -10.275 -8.805 14.109 1.00 94.38 86 PRO A O 1
ATOM 675 N N . ASN A 1 87 ? -9.183 -7.450 15.525 1.00 96.44 87 ASN A N 1
ATOM 676 C CA . ASN A 1 87 ? -9.772 -6.222 15.009 1.00 96.44 87 ASN A CA 1
ATOM 677 C C . ASN A 1 87 ? -9.250 -5.842 13.622 1.00 96.44 87 ASN A C 1
ATOM 679 O O . ASN A 1 87 ? -9.969 -5.160 12.892 1.00 96.44 87 ASN A O 1
ATOM 683 N N . PHE A 1 88 ? -8.057 -6.297 13.220 1.00 97.12 88 PHE A N 1
ATOM 684 C CA . PHE A 1 88 ? -7.537 -6.034 11.879 1.00 97.12 88 PHE A CA 1
ATOM 685 C C . PHE A 1 88 ? -8.489 -6.556 10.811 1.00 97.12 88 PHE A C 1
ATOM 687 O O . PHE A 1 88 ? -8.902 -5.801 9.934 1.00 97.12 88 PHE A O 1
ATOM 694 N N . LYS A 1 89 ? -8.924 -7.814 10.949 1.00 97.12 89 LYS A N 1
ATOM 695 C CA . LYS A 1 89 ? -9.911 -8.424 10.053 1.00 97.12 89 LYS A CA 1
ATOM 696 C C . LYS A 1 89 ? -11.188 -7.591 9.976 1.00 97.12 89 LYS A C 1
ATOM 698 O O . LYS A 1 89 ? -11.688 -7.330 8.887 1.00 97.12 89 LYS A O 1
ATOM 703 N N . ARG A 1 90 ? -11.708 -7.138 11.120 1.00 96.69 90 ARG A N 1
ATOM 704 C CA . ARG A 1 90 ? -12.926 -6.316 11.165 1.00 96.69 90 ARG A CA 1
ATOM 705 C C . ARG A 1 90 ? -12.755 -5.011 10.385 1.00 96.69 90 ARG A C 1
ATOM 707 O O . ARG A 1 90 ? -13.629 -4.661 9.596 1.00 96.69 90 ARG A O 1
ATOM 714 N N . VAL A 1 91 ? -11.650 -4.298 10.595 1.00 97.31 91 VAL A N 1
ATOM 715 C CA . VAL A 1 91 ? -11.379 -3.026 9.907 1.00 97.31 91 VAL A CA 1
ATOM 716 C C . VAL A 1 91 ? -11.140 -3.254 8.412 1.00 97.31 91 VAL A C 1
ATOM 718 O O . VAL A 1 91 ? -11.735 -2.555 7.595 1.00 97.31 91 VAL A O 1
ATOM 721 N N . ALA A 1 92 ? -10.354 -4.271 8.046 1.00 97.81 92 ALA A N 1
ATOM 722 C CA . ALA A 1 92 ? -10.093 -4.647 6.659 1.00 97.81 92 ALA A CA 1
ATOM 723 C C . ALA A 1 92 ? -11.388 -4.991 5.907 1.00 97.81 92 ALA A C 1
ATOM 725 O O . ALA A 1 92 ? -11.603 -4.530 4.787 1.00 97.81 92 ALA A O 1
ATOM 726 N N . GLN A 1 93 ? -12.290 -5.749 6.535 1.00 97.81 93 GLN A N 1
ATOM 727 C CA . GLN A 1 93 ? -13.584 -6.089 5.946 1.00 97.81 93 GLN A CA 1
ATOM 728 C C . GLN A 1 93 ? -14.437 -4.851 5.674 1.00 97.81 93 GLN A C 1
ATOM 730 O O . GLN A 1 93 ? -14.974 -4.736 4.576 1.00 97.81 93 GLN A O 1
ATOM 735 N N . ILE A 1 94 ? -14.528 -3.916 6.625 1.00 97.94 94 ILE A N 1
ATOM 736 C CA . ILE A 1 94 ? -15.260 -2.655 6.428 1.00 97.94 94 ILE A CA 1
ATOM 737 C C . ILE A 1 94 ? -14.627 -1.854 5.283 1.00 97.94 94 ILE A C 1
ATOM 739 O O . ILE A 1 94 ? -15.333 -1.414 4.378 1.00 97.94 94 ILE A O 1
ATOM 743 N N . TYR A 1 95 ? -13.297 -1.723 5.279 1.00 98.06 95 TYR A N 1
ATOM 744 C CA . TYR A 1 95 ? -12.558 -1.009 4.238 1.00 98.06 95 TYR A CA 1
ATOM 745 C C . TYR A 1 95 ? -12.861 -1.561 2.839 1.00 98.06 95 TYR A C 1
ATOM 747 O O . TYR A 1 95 ? -13.262 -0.818 1.942 1.00 98.06 95 TYR A O 1
ATOM 755 N N . TYR A 1 96 ? -12.729 -2.876 2.652 1.00 98.25 96 TYR A N 1
ATOM 756 C CA . TYR A 1 96 ?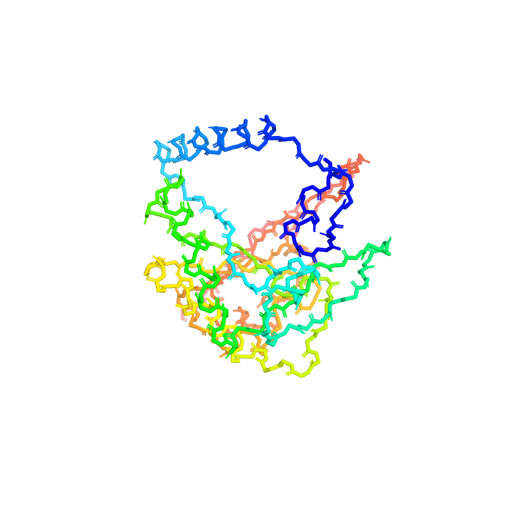 -12.953 -3.489 1.347 1.00 98.25 96 TYR A CA 1
ATOM 757 C C . TYR A 1 96 ? -14.439 -3.591 0.965 1.00 98.25 96 TYR A C 1
ATOM 759 O O . TYR A 1 96 ? -14.756 -3.585 -0.224 1.00 98.25 96 TYR A O 1
ATOM 767 N N . GLN A 1 97 ? -15.365 -3.659 1.928 1.00 98.38 97 GLN A N 1
ATOM 768 C CA . GLN A 1 97 ? -16.805 -3.561 1.658 1.00 98.38 97 GLN A CA 1
ATOM 769 C C . GLN A 1 97 ? -17.169 -2.184 1.095 1.00 98.38 97 GLN A C 1
ATOM 771 O O . GLN A 1 97 ? -17.839 -2.107 0.065 1.00 98.38 97 GLN A O 1
ATOM 776 N N . GLU A 1 98 ? -16.675 -1.107 1.709 1.00 98.19 98 GLU A N 1
ATOM 777 C CA . GLU A 1 98 ? -16.884 0.253 1.204 1.00 98.19 98 GLU A CA 1
ATOM 778 C C . GLU A 1 98 ? -16.196 0.469 -0.146 1.00 98.19 98 GLU A C 1
ATOM 780 O O . GLU A 1 98 ? -16.781 1.066 -1.050 1.00 98.19 98 GLU A O 1
ATOM 785 N N . MET A 1 99 ? -15.000 -0.093 -0.335 1.00 97.44 99 MET A N 1
ATOM 786 C CA . MET A 1 99 ? -14.314 -0.070 -1.626 1.00 97.44 99 MET A CA 1
ATOM 787 C C . MET A 1 99 ? -15.151 -0.721 -2.730 1.00 97.44 99 MET A C 1
ATOM 789 O O . MET A 1 99 ? -15.333 -0.122 -3.788 1.00 97.44 99 MET A O 1
ATOM 793 N N . LYS A 1 100 ? -15.725 -1.902 -2.468 1.00 97.69 100 LYS A N 1
ATOM 794 C CA . LYS A 1 100 ? -16.635 -2.566 -3.411 1.00 97.69 100 LYS A CA 1
ATOM 795 C C . LYS A 1 100 ? -17.875 -1.734 -3.699 1.00 97.69 100 LYS A C 1
ATOM 797 O O . LYS A 1 100 ? -18.276 -1.619 -4.854 1.00 97.69 100 LYS A O 1
ATOM 802 N N . ARG A 1 101 ? -18.475 -1.156 -2.656 1.00 98.06 101 ARG A N 1
ATOM 803 C CA . ARG A 1 101 ? -19.683 -0.332 -2.771 1.00 98.06 101 ARG A CA 1
ATOM 804 C C . ARG A 1 101 ? -19.452 0.902 -3.645 1.00 98.06 101 ARG A C 1
ATOM 806 O O . ARG A 1 101 ? -20.350 1.292 -4.382 1.00 98.06 101 ARG A O 1
ATOM 813 N N . LEU A 1 102 ? -18.276 1.519 -3.544 1.00 97.25 102 LEU A N 1
ATOM 814 C CA . LEU A 1 102 ? -17.955 2.769 -4.234 1.00 97.25 102 LEU A CA 1
ATOM 815 C C . LEU A 1 102 ? -17.372 2.571 -5.636 1.00 97.25 102 LEU A C 1
ATOM 817 O O . LEU A 1 102 ? -17.675 3.364 -6.529 1.00 97.25 102 LEU A O 1
ATOM 821 N N . TYR A 1 103 ? -16.531 1.551 -5.813 1.00 97.44 103 TYR A N 1
ATOM 822 C CA . TYR A 1 103 ? -15.649 1.419 -6.978 1.00 97.44 103 TYR A CA 1
ATOM 823 C C . TYR A 1 103 ? -15.793 0.093 -7.730 1.00 97.44 103 TYR A C 1
ATOM 825 O O . TYR A 1 103 ? -15.155 -0.086 -8.764 1.00 97.44 103 TYR A O 1
ATOM 833 N N . GLY A 1 104 ? -16.648 -0.812 -7.251 1.00 95.38 104 GLY A N 1
ATOM 834 C CA . GLY A 1 104 ? -16.895 -2.098 -7.889 1.00 95.38 104 GLY A CA 1
ATOM 835 C C . GLY A 1 104 ? -16.058 -3.243 -7.321 1.00 95.38 104 GLY A C 1
ATOM 836 O O . GLY A 1 104 ? -15.195 -3.096 -6.456 1.00 95.38 104 GLY A O 1
ATOM 837 N N . ASN A 1 105 ? -16.381 -4.438 -7.792 1.00 95.69 105 ASN A N 1
ATOM 838 C CA . ASN A 1 105 ? -15.916 -5.725 -7.284 1.00 95.69 105 ASN A CA 1
ATOM 839 C C . ASN A 1 105 ? -14.886 -6.414 -8.193 1.00 95.69 105 ASN A C 1
ATOM 841 O O . ASN A 1 105 ? -14.444 -7.514 -7.870 1.00 95.69 105 ASN A O 1
ATOM 845 N N . ASP A 1 106 ? -14.497 -5.782 -9.297 1.00 94.06 106 ASP A N 1
ATOM 846 C CA . ASP A 1 106 ? -13.582 -6.325 -10.303 1.00 94.06 106 ASP A CA 1
ATOM 847 C C . ASP A 1 106 ? -12.144 -5.791 -10.188 1.00 94.06 106 ASP A C 1
ATOM 849 O O . ASP A 1 106 ? -11.323 -5.998 -11.079 1.00 94.06 106 ASP A O 1
ATOM 853 N N . LEU A 1 107 ? -11.829 -5.128 -9.075 1.00 96.88 107 LEU A N 1
ATOM 854 C CA . LEU A 1 107 ? -10.496 -4.623 -8.762 1.00 96.88 107 LEU A CA 1
ATOM 855 C C . LEU A 1 107 ? -9.514 -5.781 -8.524 1.00 96.88 107 LEU A C 1
ATOM 857 O O . LEU A 1 107 ? -9.808 -6.719 -7.779 1.00 96.88 107 LEU A O 1
ATOM 861 N N . ARG A 1 108 ? -8.337 -5.695 -9.155 1.00 97.44 108 ARG A N 1
ATOM 862 C CA . ARG A 1 108 ? -7.321 -6.763 -9.161 1.00 97.44 108 ARG A CA 1
ATOM 863 C C . ARG A 1 108 ? -6.001 -6.374 -8.516 1.00 97.44 108 ARG A C 1
ATOM 865 O O . ARG A 1 108 ? -5.318 -7.254 -8.018 1.00 97.44 108 ARG A O 1
ATOM 872 N N . HIS A 1 109 ? -5.639 -5.098 -8.492 1.00 98.25 109 HIS A N 1
ATOM 873 C CA . HIS A 1 109 ? -4.338 -4.663 -7.995 1.00 98.25 109 HIS A CA 1
ATOM 874 C C . HIS A 1 109 ? -4.505 -3.701 -6.825 1.00 98.25 109 HIS A C 1
ATOM 876 O O . HIS A 1 109 ? -5.292 -2.756 -6.909 1.00 98.25 109 HIS A O 1
ATOM 882 N N . PHE A 1 110 ? -3.753 -3.928 -5.750 1.00 98.19 110 PHE A N 1
ATOM 883 C CA . PHE A 1 110 ? -3.792 -3.095 -4.551 1.00 98.19 110 PHE A CA 1
ATOM 884 C C . PHE A 1 110 ? -2.378 -2.731 -4.112 1.00 98.19 110 PHE A C 1
ATOM 886 O O . PHE A 1 110 ? -1.572 -3.615 -3.854 1.00 98.19 110 PHE A O 1
ATOM 893 N N . GLY A 1 111 ? -2.074 -1.440 -4.026 1.00 96.12 111 GLY A N 1
ATOM 894 C CA . GLY A 1 111 ? -0.817 -0.918 -3.506 1.00 96.12 111 GLY A CA 1
ATOM 895 C C . GLY A 1 111 ? -0.898 -0.615 -2.015 1.00 96.12 111 GLY A C 1
ATOM 896 O O . GLY A 1 111 ? -1.977 -0.362 -1.484 1.00 96.12 111 GLY A O 1
ATOM 897 N N . GLY A 1 112 ? 0.240 -0.619 -1.333 1.00 91.50 112 GLY A N 1
ATOM 898 C CA . GLY A 1 112 ? 0.304 -0.246 0.076 1.00 91.50 112 GLY A CA 1
ATOM 899 C C . GLY A 1 112 ? 1.539 -0.821 0.741 1.00 91.50 112 GLY A C 1
ATOM 900 O O . GLY A 1 112 ? 1.704 -2.036 0.791 1.00 91.50 112 GLY A O 1
ATOM 901 N N . ASP A 1 113 ? 2.396 0.055 1.251 1.00 87.31 113 ASP A N 1
ATOM 902 C CA . ASP A 1 113 ? 3.738 -0.296 1.699 1.00 87.31 113 ASP A CA 1
ATOM 903 C C . ASP A 1 113 ? 3.841 -0.156 3.228 1.00 87.31 113 ASP A C 1
ATOM 905 O O . ASP A 1 113 ? 4.098 0.943 3.741 1.00 87.31 113 ASP A O 1
ATOM 909 N N . PRO A 1 114 ? 3.627 -1.237 4.003 1.00 81.44 114 PRO A N 1
ATOM 910 C CA . PRO A 1 114 ? 3.881 -1.194 5.434 1.00 81.44 114 PRO A CA 1
ATOM 911 C C . PRO A 1 114 ? 5.365 -0.891 5.661 1.00 81.44 114 PRO A C 1
ATOM 913 O O . PRO A 1 114 ? 6.238 -1.477 5.028 1.00 81.44 114 PRO A O 1
ATOM 916 N N . PHE A 1 115 ? 5.646 0.030 6.583 1.00 71.62 115 PHE A N 1
ATOM 917 C CA . PHE A 1 115 ? 7.008 0.467 6.911 1.00 71.62 115 PHE A CA 1
ATOM 918 C C . PHE A 1 115 ? 7.760 1.185 5.763 1.00 71.62 115 PHE A C 1
ATOM 920 O O . PHE A 1 115 ? 8.994 1.182 5.702 1.00 71.62 115 PHE A O 1
ATOM 927 N N . HIS A 1 116 ? 7.033 1.839 4.846 1.00 62.22 116 HIS A N 1
ATOM 928 C CA . HIS A 1 116 ? 7.639 2.713 3.839 1.00 62.22 116 HIS A CA 1
ATOM 929 C C . HIS A 1 116 ? 8.435 3.860 4.489 1.00 62.22 116 HIS A C 1
ATOM 931 O O . HIS A 1 116 ? 7.910 4.605 5.325 1.00 62.22 116 HIS A O 1
ATOM 937 N N . GLU A 1 117 ? 9.706 3.993 4.084 1.00 57.38 117 GLU A N 1
ATOM 938 C CA . GLU A 1 117 ? 10.674 4.989 4.584 1.00 57.38 117 GLU A CA 1
ATOM 939 C C . GLU A 1 117 ? 10.806 5.041 6.118 1.00 57.38 117 GLU A C 1
ATOM 941 O O . GLU A 1 117 ? 11.083 6.090 6.703 1.00 57.38 117 GLU A O 1
ATOM 946 N N . GLY A 1 118 ? 10.623 3.898 6.783 1.00 63.97 118 GLY A N 1
ATOM 947 C CA . GLY A 1 118 ? 10.782 3.758 8.228 1.00 63.97 118 GLY A CA 1
ATOM 948 C C . GLY A 1 118 ? 9.537 3.184 8.888 1.00 63.97 118 GLY A C 1
ATOM 949 O O . GLY A 1 118 ? 8.922 2.260 8.377 1.00 63.97 118 GLY A O 1
ATOM 950 N N . GLY A 1 119 ? 9.173 3.715 10.051 1.00 69.56 119 GLY A N 1
ATOM 951 C CA . GLY A 1 119 ? 8.163 3.101 10.909 1.00 69.56 119 GLY A CA 1
ATOM 952 C C . GLY A 1 119 ? 8.767 2.077 11.870 1.00 69.56 119 GLY A C 1
ATOM 953 O O . GLY A 1 119 ? 9.926 1.677 11.760 1.00 69.56 119 GLY A O 1
ATOM 954 N N . ASN A 1 120 ? 7.985 1.703 12.873 1.00 77.75 120 ASN A N 1
ATOM 955 C CA . ASN A 1 120 ? 8.411 0.836 13.955 1.00 77.75 120 ASN A CA 1
ATOM 956 C C . ASN A 1 120 ? 7.815 -0.561 13.777 1.00 77.75 120 ASN A C 1
ATOM 958 O O . ASN A 1 120 ? 6.616 -0.759 13.978 1.00 77.75 120 ASN A O 1
ATOM 962 N N . SER A 1 121 ? 8.669 -1.521 13.425 1.00 80.56 121 SER A N 1
ATOM 963 C CA . SER A 1 121 ? 8.344 -2.950 13.358 1.00 80.56 121 SER A CA 1
ATOM 964 C C . SER A 1 121 ? 8.789 -3.724 14.605 1.00 80.56 121 SER A C 1
ATOM 966 O O . SER A 1 121 ? 8.697 -4.951 14.642 1.00 80.56 121 SER A O 1
ATOM 968 N N . SER A 1 122 ? 9.269 -3.037 15.648 1.00 83.00 122 SER A N 1
ATOM 969 C CA . SER A 1 122 ? 9.674 -3.680 16.901 1.00 83.00 122 SER A CA 1
ATOM 970 C C . SER A 1 122 ? 8.485 -4.401 17.528 1.00 83.00 122 SER A C 1
ATOM 972 O O . SER A 1 122 ? 7.431 -3.809 17.744 1.00 83.00 122 SER A O 1
ATOM 974 N N . GLY A 1 123 ? 8.662 -5.690 17.819 1.00 81.12 123 GLY A N 1
ATOM 975 C CA . GLY A 1 123 ? 7.597 -6.544 18.351 1.00 81.12 123 GLY A CA 1
ATOM 976 C C . GLY A 1 123 ? 6.598 -7.051 17.303 1.00 81.12 123 GLY A C 1
ATOM 977 O O . GLY A 1 123 ? 5.673 -7.769 17.669 1.00 81.12 123 GLY A O 1
ATOM 978 N N . VAL A 1 124 ? 6.786 -6.732 16.016 1.00 88.88 124 VAL A N 1
ATOM 979 C CA . VAL A 1 124 ? 5.977 -7.267 14.911 1.00 88.88 124 VAL A CA 1
ATOM 980 C C . VAL A 1 124 ? 6.664 -8.486 14.311 1.00 88.88 124 VAL A C 1
ATOM 982 O O . VAL A 1 124 ? 7.796 -8.405 13.830 1.00 88.88 124 VAL A O 1
ATOM 985 N N . ASP A 1 125 ? 5.955 -9.612 14.253 1.00 92.62 125 ASP A N 1
ATOM 986 C CA . ASP A 1 125 ? 6.316 -10.684 13.329 1.00 92.62 125 ASP A CA 1
ATOM 987 C C . ASP A 1 125 ? 5.931 -10.251 11.909 1.00 92.62 125 ASP A C 1
ATOM 989 O O . ASP A 1 125 ? 4.776 -10.345 11.499 1.00 92.62 125 ASP A O 1
ATOM 993 N N . VAL A 1 126 ? 6.904 -9.705 11.177 1.00 92.75 126 VAL A N 1
ATOM 994 C CA . VAL A 1 126 ? 6.687 -9.111 9.850 1.00 92.75 126 VAL A CA 1
ATOM 995 C C . VAL A 1 126 ? 6.177 -10.134 8.831 1.00 92.75 126 VAL A C 1
ATOM 997 O O . VAL A 1 126 ? 5.362 -9.769 7.988 1.00 92.75 126 VAL A O 1
ATOM 1000 N N . ALA A 1 127 ? 6.615 -11.394 8.910 1.00 94.50 127 ALA A N 1
ATOM 1001 C CA . ALA A 1 127 ? 6.179 -12.434 7.978 1.00 94.50 127 ALA A CA 1
ATOM 1002 C C . ALA A 1 127 ? 4.729 -12.846 8.260 1.00 94.50 127 ALA A C 1
ATOM 1004 O O . ALA A 1 127 ? 3.913 -12.969 7.349 1.00 94.50 127 ALA A O 1
ATOM 1005 N N . LEU A 1 128 ? 4.376 -13.003 9.538 1.00 95.75 128 LEU A N 1
ATOM 1006 C CA . LEU A 1 128 ? 2.997 -13.293 9.916 1.00 95.75 128 LEU A CA 1
ATOM 1007 C C . LEU A 1 128 ? 2.067 -12.109 9.607 1.00 95.75 128 LEU A C 1
ATOM 1009 O O . LEU A 1 128 ? 0.946 -12.304 9.136 1.00 95.75 128 LEU A O 1
ATOM 1013 N N . ALA A 1 129 ? 2.543 -10.882 9.828 1.00 95.56 129 ALA A N 1
ATOM 1014 C CA . ALA A 1 129 ? 1.808 -9.665 9.519 1.00 95.56 129 ALA A CA 1
ATOM 1015 C C . ALA A 1 129 ? 1.535 -9.525 8.013 1.00 95.56 129 ALA A C 1
ATOM 1017 O O . ALA A 1 129 ? 0.394 -9.271 7.629 1.00 95.56 129 ALA A O 1
ATOM 1018 N N . SER A 1 130 ? 2.544 -9.731 7.159 1.00 95.69 130 SER A N 1
ATOM 1019 C CA . SER A 1 130 ? 2.371 -9.663 5.704 1.00 95.69 130 SER A CA 1
ATOM 1020 C C . SER A 1 130 ? 1.428 -10.753 5.193 1.00 95.69 130 SER A C 1
ATOM 1022 O O . SER A 1 130 ? 0.523 -10.458 4.412 1.00 95.69 130 SER A O 1
ATOM 1024 N N . SER A 1 131 ? 1.545 -11.976 5.720 1.00 97.25 131 SER A N 1
ATOM 1025 C CA . SER A 1 131 ? 0.623 -13.074 5.414 1.00 97.25 131 SER A CA 1
ATOM 1026 C C . SER A 1 131 ? -0.831 -12.723 5.754 1.00 97.25 131 SER A C 1
ATOM 1028 O O . SER A 1 131 ? -1.735 -12.931 4.944 1.00 97.25 131 SER A O 1
ATOM 1030 N N . ALA A 1 132 ? -1.072 -12.133 6.930 1.00 97.44 132 ALA A N 1
ATOM 1031 C CA . ALA A 1 132 ? -2.407 -11.718 7.353 1.00 97.44 132 ALA A CA 1
ATOM 103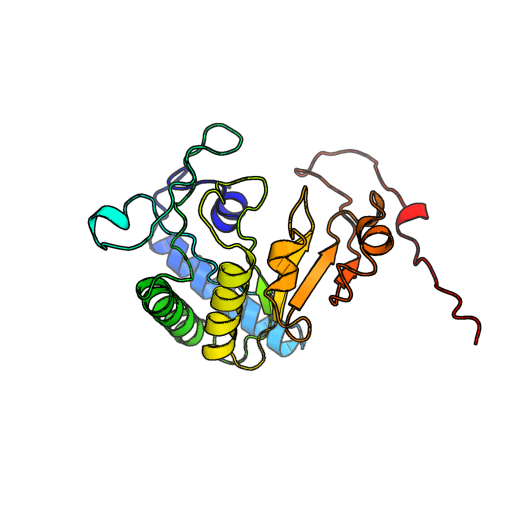2 C C . ALA A 1 132 ? -2.978 -10.582 6.484 1.00 97.44 132 ALA A C 1
ATOM 1034 O O . ALA A 1 132 ? -4.152 -10.637 6.117 1.00 97.44 132 ALA A O 1
ATOM 1035 N N . ILE A 1 133 ? -2.158 -9.596 6.097 1.00 97.75 133 ILE A N 1
ATOM 1036 C CA . ILE A 1 133 ? -2.581 -8.515 5.190 1.00 97.75 133 ILE A CA 1
ATOM 1037 C C . ILE A 1 133 ? -2.998 -9.087 3.830 1.00 97.75 133 ILE A C 1
ATOM 1039 O O . ILE A 1 133 ? -4.118 -8.832 3.376 1.00 97.75 133 ILE A O 1
ATOM 1043 N N . GLN A 1 134 ? -2.138 -9.899 3.203 1.00 97.88 134 GLN A N 1
ATOM 1044 C CA . GLN A 1 134 ? -2.427 -10.500 1.897 1.00 97.88 134 GLN A CA 1
ATOM 1045 C C . GLN A 1 134 ? -3.677 -11.384 1.963 1.00 97.88 134 GLN A C 1
ATOM 1047 O O . GLN A 1 134 ? -4.540 -11.328 1.088 1.00 97.88 134 GLN A O 1
ATOM 1052 N N . LYS A 1 135 ? -3.830 -12.151 3.047 1.00 97.94 135 LYS A N 1
ATOM 1053 C CA . LYS A 1 135 ? -4.993 -13.007 3.275 1.00 97.94 135 LYS A CA 1
ATOM 1054 C C . LYS A 1 135 ? -6.304 -12.218 3.346 1.00 97.94 135 LYS A C 1
ATOM 1056 O O . LYS A 1 135 ? -7.299 -12.672 2.782 1.00 97.94 135 LYS A O 1
ATOM 1061 N N . GLU A 1 136 ? -6.355 -11.091 4.054 1.00 98.00 136 GLU A N 1
ATOM 1062 C CA . GLU A 1 136 ? -7.583 -10.283 4.138 1.00 98.00 136 GLU A CA 1
ATOM 1063 C C . GLU A 1 136 ? -7.880 -9.555 2.818 1.00 98.00 136 GLU A C 1
ATOM 1065 O O . GLU A 1 136 ? -9.040 -9.481 2.407 1.00 98.00 136 GLU A O 1
ATOM 1070 N N . MET A 1 137 ? -6.844 -9.108 2.099 1.00 98.12 137 MET A N 1
ATOM 1071 C CA . MET A 1 137 ? -6.981 -8.568 0.742 1.00 98.12 137 MET A CA 1
ATOM 1072 C C . MET A 1 137 ? -7.598 -9.601 -0.211 1.00 98.12 137 MET A C 1
ATOM 1074 O O . MET A 1 137 ? -8.610 -9.316 -0.852 1.00 98.12 137 MET A O 1
ATOM 1078 N N . MET A 1 138 ? -7.063 -10.825 -0.230 1.00 97.88 138 MET A N 1
ATOM 1079 C CA . MET A 1 138 ? -7.562 -11.914 -1.077 1.00 97.88 138 MET A CA 1
ATOM 1080 C C . MET A 1 138 ? -8.941 -12.426 -0.643 1.00 97.88 138 MET A C 1
ATOM 1082 O O . MET A 1 138 ? -9.746 -12.822 -1.482 1.00 97.88 138 MET A O 1
ATOM 1086 N N . GLN A 1 139 ? -9.269 -12.400 0.654 1.00 97.56 139 GLN A N 1
ATOM 1087 C CA . GLN A 1 139 ? -10.632 -12.701 1.117 1.00 97.56 139 GLN A CA 1
ATOM 1088 C C . GLN A 1 139 ? -11.650 -11.718 0.535 1.00 97.56 139 GLN A C 1
ATOM 1090 O O . GLN A 1 139 ? -12.757 -12.114 0.165 1.00 97.56 139 GLN A O 1
ATOM 1095 N N . ALA A 1 140 ? -11.292 -10.436 0.452 1.00 97.69 140 ALA A N 1
ATOM 1096 C CA . ALA A 1 140 ? -12.149 -9.440 -0.161 1.00 97.69 140 ALA A CA 1
ATOM 1097 C C . ALA A 1 140 ? -12.153 -9.551 -1.693 1.00 97.69 140 ALA A C 1
ATOM 1099 O O . ALA A 1 140 ? -13.225 -9.513 -2.298 1.00 97.69 140 ALA A O 1
ATOM 1100 N N . PHE A 1 141 ? -10.994 -9.724 -2.319 1.00 98.06 141 PHE A N 1
ATOM 1101 C CA . PHE A 1 141 ? -10.822 -9.792 -3.768 1.00 98.06 141 PHE A CA 1
ATOM 1102 C C . PHE A 1 141 ? -9.999 -11.042 -4.126 1.00 98.06 141 PHE A C 1
ATOM 1104 O O . PHE A 1 141 ? -8.778 -10.970 -4.166 1.00 98.06 141 PHE A O 1
ATOM 1111 N N . PRO A 1 142 ? -10.626 -12.199 -4.423 1.00 96.06 142 PRO A N 1
ATOM 1112 C CA . PRO A 1 142 ? -9.924 -13.486 -4.574 1.00 96.06 142 PRO A CA 1
ATOM 1113 C C . PRO A 1 142 ? -8.808 -13.547 -5.623 1.00 96.06 142 PRO A C 1
ATOM 1115 O O . PRO A 1 142 ? -7.962 -14.433 -5.564 1.00 96.06 142 PRO A O 1
ATOM 1118 N N . GLN A 1 143 ? -8.809 -12.630 -6.593 1.00 94.06 143 GLN A N 1
ATOM 1119 C CA . GLN A 1 143 ? -7.778 -12.525 -7.629 1.00 94.06 143 GLN A CA 1
ATOM 1120 C C . GLN A 1 143 ? -6.842 -11.331 -7.407 1.00 94.06 143 GLN A C 1
ATOM 1122 O O . GLN A 1 143 ? -6.159 -10.922 -8.342 1.00 94.06 143 GLN A O 1
ATOM 1127 N N . SER A 1 144 ? -6.831 -10.752 -6.203 1.00 97.44 144 SER A N 1
ATOM 1128 C CA . SER A 1 144 ? -6.000 -9.598 -5.899 1.00 97.44 144 SER A CA 1
ATOM 1129 C C . SER A 1 144 ? -4.517 -9.931 -6.007 1.00 97.44 144 SER A C 1
ATOM 1131 O O . SER A 1 144 ? -4.070 -10.979 -5.535 1.00 97.44 144 SER A O 1
ATOM 1133 N N . CYS A 1 145 ? -3.766 -8.995 -6.561 1.00 98.06 145 CYS A N 1
ATOM 1134 C CA . CYS A 1 145 ? -2.324 -8.904 -6.494 1.00 98.06 145 CYS A CA 1
ATOM 1135 C C . CYS A 1 145 ? -1.970 -7.705 -5.608 1.00 98.06 145 CYS A C 1
ATOM 1137 O O . CYS A 1 145 ? -2.456 -6.590 -5.832 1.00 98.06 145 CYS A O 1
ATOM 1139 N N . TRP A 1 146 ? -1.152 -7.947 -4.587 1.00 98.06 146 TRP A N 1
ATOM 1140 C CA . TRP A 1 146 ? -0.567 -6.876 -3.794 1.00 98.06 146 TRP A CA 1
ATOM 1141 C C . TRP A 1 146 ? 0.650 -6.332 -4.546 1.00 98.06 146 TRP A C 1
ATOM 1143 O O . TRP A 1 146 ? 1.472 -7.087 -5.054 1.00 98.06 146 TRP A O 1
ATOM 1153 N N . VAL A 1 147 ? 0.693 -5.014 -4.715 1.00 97.75 147 VAL A N 1
ATOM 1154 C CA . VAL A 1 147 ? 1.727 -4.289 -5.444 1.00 97.75 147 VAL A CA 1
ATOM 1155 C C . VAL A 1 147 ? 2.592 -3.523 -4.445 1.00 97.75 147 VAL A C 1
ATOM 1157 O O . VAL A 1 147 ? 2.128 -2.552 -3.841 1.00 97.75 147 VAL A O 1
ATOM 1160 N N . LEU A 1 148 ? 3.844 -3.942 -4.275 1.00 95.81 148 LEU A N 1
ATOM 1161 C CA . LEU A 1 148 ? 4.789 -3.337 -3.333 1.00 95.81 148 LEU A CA 1
ATOM 1162 C C . LEU A 1 148 ? 5.831 -2.477 -4.045 1.00 95.81 148 LEU A C 1
ATOM 1164 O O . LEU A 1 148 ? 6.454 -2.890 -5.024 1.00 95.81 148 LEU A O 1
ATOM 1168 N N . GLN A 1 149 ? 6.091 -1.286 -3.515 1.00 93.69 149 GLN A N 1
ATOM 1169 C CA . GLN A 1 149 ? 7.149 -0.416 -4.006 1.00 93.69 149 GLN A CA 1
ATOM 1170 C C . GLN A 1 149 ? 8.491 -0.819 -3.406 1.00 93.69 149 GLN A C 1
ATOM 1172 O O . GLN A 1 149 ? 8.711 -0.789 -2.188 1.00 93.69 149 GLN A O 1
ATOM 1177 N N . ARG A 1 150 ? 9.448 -1.119 -4.285 1.00 92.12 150 ARG A N 1
ATOM 1178 C CA . ARG A 1 150 ? 10.845 -1.216 -3.893 1.00 92.12 150 ARG A CA 1
ATOM 1179 C C . ARG A 1 150 ? 11.423 0.182 -3.685 1.00 92.12 150 ARG A C 1
ATOM 1181 O O . ARG A 1 150 ? 11.725 0.884 -4.650 1.00 92.12 150 ARG A O 1
ATOM 1188 N N . TRP A 1 151 ? 11.691 0.525 -2.429 1.00 87.69 151 TRP A N 1
ATOM 1189 C CA . TRP A 1 151 ? 12.400 1.746 -2.046 1.00 87.69 151 TRP A CA 1
ATOM 1190 C C . TRP A 1 151 ? 13.132 1.581 -0.704 1.00 87.69 151 TRP A C 1
ATOM 1192 O O . TRP A 1 151 ? 12.614 0.957 0.222 1.00 87.69 151 TRP A O 1
ATOM 1202 N N . GLY A 1 152 ? 14.356 2.108 -0.575 1.00 85.56 152 GLY A N 1
ATOM 1203 C CA . GLY A 1 152 ? 15.130 2.041 0.679 1.00 85.56 152 GLY A CA 1
ATOM 1204 C C . GLY A 1 152 ? 15.496 0.611 1.093 1.00 85.56 152 GLY A C 1
ATOM 1205 O O . GLY A 1 152 ? 16.308 -0.013 0.426 1.00 85.56 152 GLY A O 1
ATOM 1206 N N . GLU A 1 153 ? 14.844 0.042 2.107 1.00 82.94 153 GLU A N 1
ATOM 1207 C CA . GLU A 1 153 ? 14.940 -1.386 2.499 1.00 82.94 153 GLU A CA 1
ATOM 1208 C C . GLU A 1 153 ? 13.629 -2.172 2.251 1.00 82.94 153 GLU A C 1
ATOM 1210 O O . GLU A 1 153 ? 13.588 -3.393 2.392 1.00 82.94 153 GLU A O 1
ATOM 1215 N N . ASN A 1 154 ? 12.550 -1.492 1.845 1.00 85.62 154 ASN A N 1
ATOM 1216 C CA . ASN A 1 154 ? 11.246 -2.099 1.564 1.00 85.62 154 ASN A CA 1
ATOM 1217 C C . ASN A 1 154 ? 11.167 -2.597 0.108 1.00 85.62 154 ASN A C 1
ATOM 1219 O O . ASN A 1 154 ? 11.704 -1.904 -0.757 1.00 85.62 154 ASN A O 1
ATOM 1223 N N . PRO A 1 155 ? 10.509 -3.732 -0.199 1.00 90.12 155 PRO A N 1
ATOM 1224 C CA . PRO A 1 155 ? 10.058 -4.759 0.740 1.00 90.12 155 PRO A CA 1
ATOM 1225 C C . PRO A 1 155 ? 11.230 -5.580 1.288 1.00 90.12 155 PRO A C 1
ATOM 1227 O O . PRO A 1 155 ? 12.077 -6.067 0.534 1.00 90.12 155 PRO A O 1
ATOM 1230 N N . GLY A 1 156 ? 11.281 -5.764 2.607 1.00 90.69 156 GLY A N 1
ATOM 1231 C CA . GLY A 1 156 ? 12.316 -6.576 3.255 1.00 90.69 156 GLY A CA 1
ATOM 1232 C C . GLY A 1 156 ? 12.109 -8.078 3.026 1.00 90.69 156 GLY A C 1
ATOM 1233 O O . GLY A 1 156 ? 10.987 -8.534 2.813 1.00 90.69 156 GLY A O 1
ATOM 1234 N N . THR A 1 157 ? 13.173 -8.882 3.129 1.00 92.69 157 THR A N 1
ATOM 1235 C CA . THR A 1 157 ? 13.105 -10.342 2.911 1.00 92.69 157 THR A CA 1
ATOM 1236 C C . THR A 1 157 ? 12.059 -11.030 3.796 1.00 92.69 157 THR A C 1
ATOM 1238 O O . THR A 1 157 ? 11.315 -11.875 3.312 1.00 92.69 157 THR A O 1
ATOM 1241 N N . LYS A 1 158 ? 11.943 -10.643 5.076 1.00 92.88 158 LYS A N 1
ATOM 1242 C CA . LYS A 1 158 ? 10.931 -11.207 5.992 1.00 92.88 158 LYS A CA 1
ATOM 1243 C C . LYS A 1 158 ? 9.497 -10.918 5.551 1.00 92.88 158 LYS A C 1
ATOM 1245 O O . LYS A 1 158 ? 8.631 -11.763 5.731 1.00 92.88 158 LYS A O 1
ATOM 1250 N N . LEU A 1 159 ? 9.252 -9.741 4.973 1.00 94.06 159 LEU A N 1
ATOM 1251 C CA . LEU A 1 159 ? 7.933 -9.382 4.459 1.00 94.06 159 LEU A CA 1
ATOM 1252 C C . LEU A 1 159 ? 7.566 -10.319 3.308 1.00 94.06 159 LEU A C 1
ATOM 1254 O O . LEU A 1 159 ? 6.518 -10.955 3.369 1.00 94.06 159 LEU A O 1
ATOM 1258 N N . LEU A 1 160 ? 8.464 -10.476 2.330 1.00 95.19 160 LEU A N 1
ATOM 1259 C CA . LEU A 1 160 ? 8.248 -11.341 1.164 1.00 95.19 160 LEU A CA 1
ATOM 1260 C C . LEU A 1 160 ? 8.177 -12.836 1.516 1.00 95.19 160 LEU A C 1
ATOM 1262 O O . LEU A 1 160 ? 7.512 -13.597 0.820 1.00 95.19 160 LEU A O 1
ATOM 1266 N N . GLN A 1 161 ? 8.827 -13.273 2.599 1.00 95.56 161 GLN A N 1
ATOM 1267 C CA . GLN A 1 161 ? 8.725 -14.651 3.097 1.00 95.56 161 GLN A CA 1
ATOM 1268 C C . GLN A 1 161 ? 7.308 -15.025 3.555 1.00 95.56 161 GLN A C 1
ATOM 1270 O O . GLN A 1 161 ? 6.947 -16.196 3.478 1.00 95.56 161 GLN A O 1
ATOM 1275 N N . GLY A 1 162 ? 6.519 -14.059 4.032 1.00 95.25 162 GLY A N 1
ATOM 1276 C CA . GLY A 1 162 ? 5.146 -14.292 4.489 1.00 95.25 162 GLY A CA 1
ATOM 1277 C C . GLY A 1 162 ? 4.093 -14.327 3.378 1.00 95.25 162 GLY A C 1
ATOM 1278 O O . GLY A 1 162 ? 2.932 -14.624 3.658 1.00 95.25 162 GLY A O 1
ATOM 1279 N N . LEU A 1 163 ? 4.476 -14.017 2.136 1.00 96.56 163 LEU A N 1
ATOM 1280 C CA . LEU A 1 163 ? 3.550 -13.824 1.022 1.00 96.56 163 LEU A CA 1
ATOM 1281 C C . LEU A 1 163 ? 3.479 -15.037 0.094 1.00 96.56 163 LEU A C 1
ATOM 1283 O O . LEU A 1 163 ? 4.481 -15.689 -0.207 1.00 96.56 163 LEU A O 1
ATOM 1287 N N . ASP A 1 164 ? 2.291 -15.269 -0.459 1.00 97.06 164 ASP A N 1
ATOM 1288 C CA . ASP A 1 164 ? 2.131 -16.033 -1.689 1.00 97.06 164 ASP A CA 1
ATOM 1289 C C . ASP A 1 164 ? 2.556 -15.168 -2.880 1.00 97.06 164 ASP A C 1
ATOM 1291 O O . ASP A 1 164 ? 1.839 -14.265 -3.317 1.00 97.06 164 ASP A O 1
ATOM 1295 N N . LYS A 1 165 ? 3.736 -15.467 -3.425 1.00 95.88 165 LYS A N 1
ATOM 1296 C CA . LYS A 1 165 ? 4.367 -14.702 -4.511 1.00 95.88 165 LYS A CA 1
ATOM 1297 C C . LYS A 1 165 ? 3.588 -14.729 -5.826 1.00 95.88 165 LYS A C 1
ATOM 1299 O O . LYS A 1 165 ? 3.854 -13.916 -6.701 1.00 95.88 165 LYS A O 1
ATOM 1304 N N . ARG A 1 166 ? 2.614 -15.634 -5.985 1.00 95.88 166 ARG A N 1
ATOM 1305 C CA . ARG A 1 166 ? 1.714 -15.655 -7.156 1.00 95.88 166 ARG A CA 1
ATOM 1306 C C . ARG A 1 166 ? 0.727 -14.486 -7.150 1.00 95.88 166 ARG A C 1
ATOM 1308 O O . ARG A 1 166 ? 0.163 -14.165 -8.190 1.00 95.88 166 ARG A O 1
ATOM 1315 N N . HIS A 1 167 ? 0.526 -13.880 -5.982 1.00 97.25 167 HIS A N 1
ATOM 1316 C CA . HIS A 1 167 ? -0.387 -12.771 -5.725 1.00 97.25 167 HIS A CA 1
ATOM 1317 C C . HIS A 1 167 ? 0.370 -11.514 -5.275 1.00 97.25 167 HIS A C 1
ATOM 1319 O O . HIS A 1 167 ? -0.159 -10.707 -4.511 1.00 97.25 167 HIS A O 1
ATOM 1325 N N . GLU A 1 168 ? 1.609 -11.352 -5.738 1.00 97.25 168 GLU A N 1
ATOM 1326 C CA . GLU A 1 168 ? 2.498 -10.248 -5.379 1.00 97.25 168 GLU A CA 1
ATOM 1327 C C . GLU A 1 168 ? 3.218 -9.714 -6.621 1.00 97.25 168 GLU A C 1
ATOM 1329 O O . GLU A 1 168 ? 3.583 -10.483 -7.516 1.00 97.25 168 GLU A O 1
ATOM 1334 N N . LEU A 1 169 ? 3.434 -8.401 -6.660 1.00 97.62 169 LEU A N 1
ATOM 1335 C CA . LEU A 1 169 ? 4.178 -7.722 -7.708 1.00 97.62 169 LEU A CA 1
ATOM 1336 C C . LEU A 1 169 ? 5.046 -6.613 -7.114 1.00 97.62 169 LEU A C 1
ATOM 1338 O O . LEU A 1 169 ? 4.550 -5.568 -6.695 1.00 97.62 169 LEU A O 1
ATOM 1342 N N . VAL A 1 170 ? 6.364 -6.790 -7.181 1.00 97.00 170 VAL A N 1
ATOM 1343 C CA . VAL A 1 170 ? 7.310 -5.763 -6.736 1.00 97.00 170 VAL A CA 1
ATOM 1344 C C . VAL A 1 170 ? 7.579 -4.762 -7.858 1.00 97.00 170 VAL A C 1
ATOM 1346 O O . VAL A 1 170 ? 7.998 -5.121 -8.956 1.00 97.00 170 VAL A O 1
ATOM 1349 N N . ILE A 1 171 ? 7.416 -3.475 -7.583 1.00 95.81 171 ILE A N 1
ATOM 1350 C CA . ILE A 1 171 ? 7.837 -2.394 -8.474 1.00 95.81 171 ILE A CA 1
ATOM 1351 C C . ILE A 1 171 ? 9.259 -1.982 -8.083 1.00 95.81 171 ILE A C 1
ATOM 1353 O O . ILE A 1 171 ? 9.430 -1.249 -7.112 1.00 95.81 171 ILE A O 1
ATOM 1357 N N . GLU A 1 172 ? 10.284 -2.413 -8.835 1.00 92.75 172 GLU A N 1
ATOM 1358 C CA . GLU A 1 172 ? 11.650 -1.859 -8.756 1.00 92.75 172 GLU A CA 1
ATOM 1359 C C . GLU A 1 172 ? 11.612 -0.405 -9.227 1.00 92.75 172 GLU A C 1
ATOM 1361 O O . GLU A 1 172 ? 11.815 -0.110 -10.408 1.00 92.75 172 GLU A O 1
ATOM 1366 N N . LEU A 1 173 ? 11.329 0.500 -8.290 1.00 90.44 173 LEU A N 1
ATOM 1367 C CA . LEU A 1 173 ? 11.032 1.892 -8.589 1.00 90.44 173 LEU A CA 1
ATOM 1368 C C . LEU A 1 173 ? 12.249 2.607 -9.192 1.00 90.44 173 LEU A C 1
ATOM 1370 O O . LEU A 1 173 ? 12.112 3.329 -10.170 1.00 90.44 173 LEU A O 1
ATOM 1374 N N . PHE A 1 174 ? 13.451 2.344 -8.666 1.00 89.12 174 PHE A N 1
ATOM 1375 C CA . PHE A 1 174 ? 14.694 3.022 -9.060 1.00 89.12 174 PHE A CA 1
ATOM 1376 C C . PHE A 1 174 ? 15.653 2.112 -9.848 1.00 89.12 174 PHE A C 1
ATOM 1378 O O . PHE A 1 174 ? 16.857 2.024 -9.573 1.00 89.12 174 PHE A O 1
ATOM 1385 N N . GLY A 1 175 ? 15.102 1.372 -10.813 1.00 83.81 175 GLY A N 1
ATOM 1386 C CA . GLY A 1 175 ? 15.778 0.268 -11.499 1.00 83.81 175 GLY A CA 1
ATOM 1387 C C . GLY A 1 175 ? 16.869 0.670 -12.495 1.00 83.81 175 GLY A C 1
ATOM 1388 O O . GLY A 1 175 ? 17.661 -0.173 -12.918 1.00 83.81 175 GLY A O 1
ATOM 1389 N N . GLU A 1 176 ? 16.946 1.932 -12.908 1.00 83.31 176 GLU A N 1
ATOM 1390 C CA . GLU A 1 176 ? 18.055 2.475 -13.708 1.00 83.31 176 GLU A CA 1
ATOM 1391 C C . GLU A 1 176 ? 19.281 2.839 -12.858 1.00 83.31 176 GLU A C 1
ATOM 1393 O O . GLU A 1 176 ? 20.378 3.025 -13.386 1.00 83.31 176 GLU A O 1
ATOM 1398 N N . ASN A 1 177 ? 19.094 2.952 -11.543 1.00 84.38 177 ASN A N 1
ATOM 1399 C CA . ASN A 1 177 ? 20.118 3.359 -10.586 1.00 84.38 177 ASN A CA 1
ATOM 1400 C C . ASN A 1 177 ? 20.570 2.223 -9.664 1.00 84.38 177 ASN A C 1
ATOM 1402 O O . ASN A 1 177 ? 21.569 2.373 -8.964 1.00 84.38 177 ASN A O 1
ATOM 1406 N N . THR A 1 178 ? 19.858 1.098 -9.663 1.00 85.44 178 THR A N 1
ATOM 1407 C CA . THR A 1 178 ? 20.112 -0.023 -8.761 1.00 85.44 178 THR A CA 1
ATOM 1408 C C . THR A 1 178 ? 20.094 -1.359 -9.503 1.00 85.44 178 THR A C 1
ATOM 1410 O O . THR A 1 178 ? 19.542 -1.498 -10.593 1.00 85.44 178 THR A O 1
ATOM 1413 N N . ASP A 1 179 ? 20.721 -2.356 -8.894 1.00 88.06 179 ASP A N 1
ATOM 1414 C CA . ASP A 1 179 ? 20.774 -3.759 -9.308 1.00 88.06 179 ASP A CA 1
ATOM 1415 C C . ASP A 1 179 ? 20.082 -4.662 -8.266 1.00 88.06 179 ASP A C 1
ATOM 1417 O O . ASP A 1 179 ? 20.425 -5.835 -8.114 1.00 88.06 179 ASP A O 1
ATOM 1421 N N . ASN A 1 180 ? 19.112 -4.126 -7.508 1.00 90.19 180 ASN A N 1
ATOM 1422 C CA . ASN A 1 180 ? 18.481 -4.846 -6.396 1.00 90.19 180 ASN A CA 1
ATOM 1423 C C . ASN A 1 180 ? 17.816 -6.139 -6.856 1.00 90.19 180 ASN A C 1
ATOM 1425 O O . ASN A 1 180 ? 18.060 -7.178 -6.246 1.00 90.19 180 ASN A O 1
ATOM 1429 N N . TRP A 1 181 ? 17.017 -6.088 -7.927 1.00 91.06 181 TRP A N 1
ATOM 1430 C CA . TRP A 1 181 ? 16.384 -7.281 -8.486 1.00 91.06 181 TRP A CA 1
ATOM 1431 C C . TRP A 1 181 ? 17.413 -8.366 -8.840 1.00 91.06 181 TRP A C 1
ATOM 1433 O O . TRP A 1 181 ? 17.154 -9.541 -8.613 1.00 91.06 181 TRP A O 1
ATOM 1443 N N . GLU A 1 182 ? 18.597 -8.005 -9.342 1.00 91.00 182 GLU A N 1
ATOM 1444 C CA . GLU A 1 182 ? 19.634 -8.967 -9.726 1.00 91.00 182 GLU A CA 1
ATOM 1445 C C . GLU A 1 182 ? 20.284 -9.583 -8.482 1.00 91.00 182 GLU A C 1
ATOM 1447 O O . GLU A 1 182 ? 20.321 -10.807 -8.334 1.00 91.00 182 GLU A O 1
ATOM 1452 N N . ARG A 1 183 ? 20.690 -8.741 -7.522 1.00 93.06 183 ARG A N 1
ATOM 1453 C CA . ARG A 1 183 ? 21.286 -9.181 -6.248 1.00 93.06 183 ARG A CA 1
ATOM 1454 C C . ARG A 1 183 ? 20.333 -10.030 -5.410 1.00 93.06 183 ARG A C 1
ATOM 1456 O O . ARG A 1 183 ? 20.766 -10.976 -4.757 1.00 93.06 183 ARG A O 1
ATOM 1463 N N . ARG A 1 184 ? 19.037 -9.715 -5.448 1.00 93.38 184 ARG A N 1
ATOM 1464 C CA . ARG A 1 184 ? 17.984 -10.428 -4.713 1.00 93.38 184 ARG A CA 1
ATOM 1465 C C . ARG A 1 184 ? 17.334 -11.551 -5.514 1.00 93.38 184 ARG A C 1
ATOM 1467 O O . ARG A 1 184 ? 16.338 -12.092 -5.053 1.00 93.38 184 ARG A O 1
ATOM 1474 N N . LYS A 1 185 ? 17.876 -11.918 -6.684 1.00 93.50 185 LYS A N 1
ATOM 1475 C CA . LYS A 1 185 ? 17.356 -13.007 -7.533 1.00 93.50 185 LYS A CA 1
ATOM 1476 C C . LYS A 1 185 ? 15.854 -12.851 -7.816 1.00 93.50 185 LYS A C 1
ATOM 1478 O O . LYS A 1 185 ? 15.055 -13.730 -7.522 1.00 93.50 185 LYS A O 1
ATOM 1483 N N . GLY A 1 186 ? 15.475 -11.684 -8.328 1.00 91.94 186 GLY A N 1
ATOM 1484 C CA . GLY A 1 186 ? 14.084 -11.299 -8.543 1.00 91.94 186 GLY A CA 1
ATOM 1485 C C . GLY A 1 186 ? 13.301 -11.236 -7.237 1.00 91.94 186 GLY A C 1
ATOM 1486 O O . GLY A 1 186 ? 12.241 -11.829 -7.159 1.00 91.94 186 GLY A O 1
ATOM 1487 N N . TYR A 1 187 ? 13.826 -10.573 -6.200 1.00 94.75 187 TYR A N 1
ATOM 1488 C CA . TYR A 1 187 ? 13.137 -10.441 -4.905 1.00 94.75 187 TYR A CA 1
ATOM 1489 C C . TYR A 1 187 ? 12.734 -11.786 -4.298 1.00 94.75 187 TYR A C 1
ATOM 1491 O O . TYR A 1 187 ? 11.572 -12.026 -3.983 1.00 94.75 187 TYR A O 1
ATOM 1499 N N . GLU A 1 188 ? 13.714 -12.680 -4.179 1.00 95.00 188 GLU A N 1
ATOM 1500 C CA . GLU A 1 188 ? 13.510 -14.052 -3.735 1.00 95.00 188 GLU A CA 1
ATOM 1501 C C . GLU A 1 188 ? 12.476 -14.781 -4.618 1.00 95.00 188 GLU A C 1
ATOM 1503 O O . GLU A 1 188 ? 11.540 -15.373 -4.098 1.00 95.00 188 GLU A O 1
ATOM 1508 N N . ASP A 1 189 ? 12.622 -14.736 -5.946 1.00 93.88 189 ASP A N 1
ATOM 1509 C CA . ASP A 1 189 ? 11.703 -15.352 -6.925 1.00 93.88 189 ASP A CA 1
ATOM 1510 C C . ASP A 1 189 ? 10.270 -14.766 -6.943 1.00 93.88 189 ASP A C 1
ATOM 1512 O O . ASP A 1 189 ? 9.305 -15.446 -7.296 1.00 93.88 189 ASP A O 1
ATOM 1516 N N . THR A 1 190 ? 10.113 -13.498 -6.565 1.00 96.06 190 THR A N 1
ATOM 1517 C CA . THR A 1 190 ? 8.846 -12.754 -6.636 1.00 96.06 190 THR A CA 1
ATOM 1518 C C . THR A 1 190 ? 8.715 -12.029 -7.988 1.00 96.06 190 THR A C 1
ATOM 1520 O O . THR A 1 190 ? 9.686 -11.425 -8.457 1.00 96.06 190 THR A O 1
ATOM 1523 N N . PRO A 1 191 ? 7.534 -12.037 -8.640 1.00 96.75 191 PRO A N 1
ATOM 1524 C CA . PRO A 1 191 ? 7.300 -11.235 -9.840 1.00 96.75 191 PRO A CA 1
ATOM 1525 C C . PRO A 1 191 ? 7.630 -9.757 -9.608 1.00 96.75 191 PRO A C 1
ATOM 1527 O O . PRO A 1 191 ? 7.292 -9.191 -8.567 1.00 96.75 191 PRO A O 1
ATOM 1530 N N . PHE A 1 192 ? 8.283 -9.115 -10.579 1.00 96.12 192 PHE A N 1
ATOM 1531 C CA . PHE A 1 192 ? 8.633 -7.702 -10.464 1.00 96.12 192 PHE A CA 1
ATOM 1532 C C . PHE A 1 192 ? 8.583 -6.959 -11.799 1.00 96.12 192 PHE A C 1
ATOM 1534 O O . PHE A 1 192 ? 8.803 -7.537 -12.865 1.00 96.12 192 PHE A O 1
ATOM 1541 N N . LEU A 1 193 ? 8.341 -5.651 -11.722 1.00 94.56 193 LEU A N 1
ATOM 1542 C CA . LEU A 1 193 ? 8.485 -4.701 -12.822 1.00 94.56 193 LEU A CA 1
ATOM 1543 C C . LEU A 1 193 ? 9.700 -3.814 -12.572 1.00 94.56 193 LEU A C 1
ATOM 1545 O O . LEU A 1 193 ? 9.901 -3.325 -11.463 1.00 94.56 193 LEU A O 1
ATOM 1549 N N . ARG A 1 194 ? 10.503 -3.577 -13.611 1.00 91.50 194 ARG A N 1
ATOM 1550 C CA . ARG A 1 194 ? 11.609 -2.615 -13.560 1.00 91.50 194 ARG A CA 1
ATOM 1551 C C . ARG A 1 194 ? 11.126 -1.263 -14.067 1.00 91.50 194 ARG A C 1
ATOM 1553 O O . ARG A 1 194 ? 10.809 -1.134 -15.247 1.00 91.50 194 ARG A O 1
ATOM 1560 N N . CYS A 1 195 ? 11.101 -0.269 -13.189 1.00 90.38 195 CYS A N 1
ATOM 1561 C CA . CYS A 1 195 ? 10.684 1.088 -13.511 1.00 90.38 195 CYS A CA 1
ATOM 1562 C C . CYS A 1 195 ? 11.878 2.033 -13.653 1.00 90.38 195 CYS A C 1
ATOM 1564 O O . CYS A 1 195 ? 13.020 1.698 -13.325 1.00 90.38 195 CYS A O 1
ATOM 1566 N N . ASN A 1 196 ? 11.576 3.214 -14.187 1.00 88.00 196 ASN A N 1
ATOM 1567 C CA . ASN A 1 196 ? 12.496 4.327 -14.292 1.00 88.00 196 ASN A CA 1
ATOM 1568 C C . ASN A 1 196 ? 11.943 5.526 -13.522 1.00 88.00 196 ASN A C 1
ATOM 1570 O O . ASN A 1 196 ? 10.811 5.933 -13.784 1.00 88.00 196 ASN A O 1
ATOM 1574 N N . VAL A 1 197 ? 12.745 6.122 -12.636 1.00 85.94 197 VAL A N 1
ATOM 1575 C CA . VAL A 1 197 ? 12.414 7.417 -12.022 1.00 85.94 197 VAL A CA 1
ATOM 1576 C C . VAL A 1 197 ? 13.336 8.481 -12.596 1.00 85.94 197 VAL A C 1
ATOM 1578 O O . VAL A 1 197 ? 14.474 8.673 -12.175 1.00 85.94 197 VAL A O 1
ATOM 1581 N N . SER A 1 198 ? 12.824 9.202 -13.586 1.00 83.06 198 SER A N 1
ATOM 1582 C CA . SER A 1 198 ? 13.554 10.276 -14.261 1.00 83.06 198 SER A CA 1
ATOM 1583 C C . SER A 1 198 ? 13.482 11.619 -13.530 1.00 83.06 198 SER A C 1
ATOM 1585 O O . SER A 1 198 ? 14.257 12.521 -13.849 1.00 83.06 198 SER A O 1
ATOM 1587 N N . ASN A 1 199 ? 12.583 11.772 -12.552 1.00 85.38 199 ASN A N 1
ATOM 1588 C CA . ASN A 1 199 ? 12.354 13.034 -11.857 1.00 85.38 199 ASN A CA 1
ATOM 1589 C C . ASN A 1 199 ? 12.076 12.834 -10.358 1.00 85.38 199 ASN A C 1
ATOM 1591 O O . ASN A 1 199 ? 11.337 11.933 -9.970 1.00 85.38 199 ASN A O 1
ATOM 1595 N N . PHE A 1 200 ? 12.635 13.718 -9.528 1.00 83.44 200 PHE A N 1
ATOM 1596 C CA . PHE A 1 200 ? 12.371 13.780 -8.091 1.00 83.44 200 PHE A CA 1
ATOM 1597 C C . PHE A 1 200 ? 11.880 15.174 -7.702 1.00 83.44 200 PHE A C 1
ATOM 1599 O O . PHE A 1 200 ? 12.628 16.150 -7.809 1.00 83.44 200 PHE A O 1
ATOM 1606 N N . GLY A 1 201 ? 10.647 15.254 -7.192 1.00 82.44 201 GLY A N 1
ATOM 1607 C CA . GLY A 1 201 ? 10.068 16.488 -6.652 1.00 82.44 201 GLY A CA 1
ATOM 1608 C C . GLY A 1 201 ? 9.888 17.600 -7.685 1.00 82.44 201 GLY A C 1
ATOM 1609 O O . GLY A 1 201 ? 10.029 18.766 -7.330 1.00 82.44 201 GLY A O 1
ATOM 1610 N N . GLU A 1 202 ? 9.661 17.236 -8.950 1.00 82.31 202 GLU A N 1
ATOM 1611 C CA . GLU A 1 202 ? 9.467 18.158 -10.079 1.00 82.31 202 GLU A CA 1
ATOM 1612 C C . GLU A 1 202 ? 10.626 19.147 -10.271 1.00 82.31 202 GLU A C 1
ATOM 1614 O O . GLU A 1 202 ? 10.467 20.241 -10.811 1.00 82.31 202 GLU A O 1
ATOM 1619 N N . LYS A 1 203 ? 11.838 18.766 -9.843 1.00 80.75 203 LYS A N 1
ATOM 1620 C CA . LYS A 1 203 ? 13.022 19.605 -10.031 1.00 80.75 203 LYS A CA 1
ATOM 1621 C C . LYS A 1 203 ? 13.290 19.788 -11.521 1.00 80.75 203 LYS A C 1
ATOM 1623 O O . LYS A 1 203 ? 13.432 18.815 -12.262 1.00 80.75 203 LYS A O 1
ATOM 1628 N N . ASN A 1 204 ? 13.398 21.047 -11.934 1.00 82.75 204 ASN A N 1
ATOM 1629 C CA . ASN A 1 204 ? 13.755 21.411 -13.297 1.00 82.75 204 ASN A CA 1
ATOM 1630 C C . ASN A 1 204 ? 15.245 21.140 -13.544 1.00 82.75 204 ASN A C 1
ATOM 1632 O O . ASN A 1 204 ? 16.099 21.564 -12.765 1.00 82.75 204 ASN A O 1
ATOM 1636 N N . GLY A 1 205 ? 15.557 20.458 -14.643 1.00 82.00 205 GLY A N 1
ATOM 1637 C CA . GLY A 1 205 ? 16.928 20.203 -15.074 1.00 82.00 205 GLY A CA 1
ATOM 1638 C C . GLY A 1 205 ? 16.988 19.238 -16.254 1.00 82.00 205 GLY A C 1
ATOM 1639 O O . GLY A 1 205 ? 16.130 18.369 -16.397 1.00 82.00 205 GLY A O 1
ATOM 1640 N N . LEU A 1 206 ? 18.008 19.383 -17.104 1.00 81.44 206 LEU A N 1
ATOM 1641 C CA . LEU A 1 206 ? 18.284 18.416 -18.163 1.00 81.44 206 LEU A CA 1
ATOM 1642 C C . LEU A 1 206 ? 19.008 17.210 -17.550 1.00 81.44 206 LEU A C 1
ATOM 1644 O O . LEU A 1 206 ? 20.195 17.282 -17.239 1.00 81.44 206 LEU A O 1
ATOM 1648 N N . TYR A 1 207 ? 18.287 16.110 -17.356 1.00 81.25 207 TYR A N 1
ATOM 1649 C CA . TYR A 1 207 ? 18.821 14.874 -16.790 1.00 81.25 207 TYR A CA 1
ATOM 1650 C C . TYR A 1 207 ? 18.179 13.654 -17.454 1.00 81.25 207 TYR A C 1
ATOM 1652 O O . TYR A 1 207 ? 16.993 13.659 -17.773 1.00 81.25 207 TYR A O 1
ATOM 1660 N N . GLY A 1 208 ? 18.959 12.590 -17.640 1.00 79.62 208 GLY A N 1
ATOM 1661 C CA . GLY A 1 208 ? 18.457 11.305 -18.111 1.00 79.62 208 GLY A CA 1
ATOM 1662 C C . GLY A 1 208 ? 19.558 10.251 -18.161 1.00 79.62 208 GLY A C 1
ATOM 1663 O O . GLY A 1 208 ? 20.673 10.521 -18.604 1.00 79.62 208 GLY A O 1
ATOM 1664 N N . LYS A 1 209 ? 19.247 9.026 -17.728 1.00 77.69 209 LYS A N 1
ATOM 1665 C CA . LYS A 1 209 ? 20.152 7.867 -17.805 1.00 77.69 209 LYS A CA 1
ATOM 1666 C C . LYS A 1 209 ? 19.784 6.938 -18.966 1.00 77.69 209 LYS A C 1
ATOM 1668 O O . LYS A 1 209 ? 19.567 5.750 -18.763 1.00 77.69 209 LYS A O 1
ATOM 1673 N N . LEU A 1 210 ? 19.757 7.474 -20.188 1.00 80.00 210 LEU A N 1
ATOM 1674 C CA . LEU A 1 210 ? 19.269 6.767 -21.386 1.00 80.00 210 LEU A CA 1
ATOM 1675 C C . LEU A 1 210 ? 19.887 5.368 -21.563 1.00 80.00 210 LEU A C 1
ATOM 1677 O O . LEU A 1 210 ? 19.152 4.400 -21.710 1.00 80.00 210 LEU A O 1
ATOM 1681 N N . LYS A 1 211 ? 21.216 5.240 -21.424 1.00 77.75 211 LYS A N 1
ATOM 1682 C CA . LYS A 1 211 ? 21.917 3.944 -21.533 1.00 77.75 211 LYS A CA 1
ATOM 1683 C C . LYS A 1 211 ? 21.519 2.931 -20.454 1.00 77.75 211 LYS A C 1
ATOM 1685 O O . LYS A 1 211 ? 21.506 1.736 -20.706 1.00 77.75 211 LYS A O 1
ATOM 1690 N N . ALA A 1 212 ? 21.231 3.384 -19.233 1.00 73.00 212 ALA A N 1
ATOM 1691 C CA . ALA A 1 212 ? 20.861 2.485 -18.135 1.00 73.00 212 ALA A CA 1
ATOM 1692 C C . ALA A 1 212 ? 19.394 2.028 -18.221 1.00 73.00 212 ALA A C 1
ATOM 1694 O O . ALA A 1 212 ? 19.035 0.994 -17.645 1.00 73.00 212 ALA A O 1
ATOM 1695 N N . SER A 1 213 ? 18.567 2.794 -18.936 1.00 68.38 213 SER A N 1
ATOM 1696 C CA . SER A 1 213 ? 17.155 2.510 -19.197 1.00 68.38 213 SER A CA 1
ATOM 1697 C C . SER A 1 213 ? 16.936 1.572 -20.388 1.00 68.38 213 SER A C 1
ATOM 1699 O O . SER A 1 213 ? 15.811 1.121 -20.594 1.00 68.38 213 SER A O 1
ATOM 1701 N N . GLU A 1 214 ? 17.983 1.244 -21.152 1.00 71.19 214 GLU A N 1
ATOM 1702 C CA . GLU A 1 214 ? 17.887 0.255 -22.225 1.00 71.19 214 GLU A CA 1
ATOM 1703 C C . GLU A 1 214 ? 17.523 -1.136 -21.662 1.00 71.19 214 GLU A C 1
ATOM 1705 O O . GLU A 1 214 ? 17.964 -1.508 -20.558 1.00 71.19 214 GLU A O 1
ATOM 1710 N N . PRO A 1 215 ? 16.710 -1.928 -22.390 1.00 66.06 215 PRO A N 1
ATOM 1711 C CA . PRO A 1 215 ? 16.386 -3.287 -21.989 1.00 66.06 215 PRO A CA 1
ATOM 1712 C C . PRO A 1 215 ? 17.670 -4.104 -21.841 1.00 66.06 215 PRO A C 1
ATOM 1714 O O . PRO A 1 215 ? 18.394 -4.345 -22.806 1.00 66.06 215 PRO A O 1
ATOM 1717 N N . LYS A 1 216 ? 17.952 -4.577 -20.624 1.00 65.19 216 LYS A N 1
ATOM 1718 C CA . LYS A 1 216 ? 18.994 -5.583 -20.412 1.00 65.19 216 LYS A CA 1
ATOM 1719 C C . LYS A 1 216 ? 18.462 -6.912 -20.953 1.00 65.19 216 LYS A C 1
ATOM 1721 O O . LYS A 1 216 ? 17.802 -7.656 -20.231 1.00 65.19 216 LYS A O 1
ATOM 1726 N N . HIS A 1 217 ? 18.680 -7.191 -22.237 1.00 50.06 217 HIS A N 1
ATOM 1727 C CA . HIS A 1 217 ? 18.323 -8.479 -22.824 1.00 50.06 217 HIS A CA 1
ATOM 1728 C C . HIS A 1 217 ? 19.151 -9.586 -22.161 1.00 50.06 217 HIS A C 1
ATOM 1730 O O . HIS A 1 217 ? 20.366 -9.653 -22.333 1.00 50.06 217 HIS A O 1
ATOM 1736 N N . ARG A 1 218 ? 18.496 -10.481 -21.412 1.00 50.75 218 ARG A N 1
ATOM 1737 C CA . ARG A 1 218 ? 19.070 -11.794 -21.104 1.00 50.75 218 ARG A CA 1
ATOM 1738 C C . ARG A 1 218 ? 19.038 -12.599 -22.399 1.00 50.75 218 ARG A C 1
ATOM 1740 O O . ARG A 1 218 ? 17.976 -13.052 -22.816 1.00 50.75 218 ARG A O 1
ATOM 1747 N N . THR A 1 219 ? 20.188 -12.789 -23.034 1.00 37.53 219 THR A N 1
ATOM 1748 C CA . THR A 1 219 ? 20.382 -13.937 -23.918 1.00 37.53 219 THR A CA 1
ATOM 1749 C C . THR A 1 219 ? 20.305 -15.182 -23.043 1.00 37.53 219 THR A C 1
ATOM 1751 O O . THR A 1 219 ? 21.248 -15.533 -22.341 1.00 37.53 219 THR A O 1
ATOM 1754 N N . THR A 1 220 ? 19.148 -15.835 -23.021 1.00 38.78 220 THR A N 1
ATOM 1755 C CA . THR A 1 220 ? 19.051 -17.209 -22.537 1.00 38.78 220 THR A CA 1
ATOM 1756 C C . THR A 1 220 ? 19.776 -18.094 -23.549 1.00 38.78 220 THR A C 1
ATOM 1758 O O . THR A 1 220 ? 19.241 -18.430 -24.604 1.00 38.78 220 THR A O 1
ATOM 1761 N N . SER A 1 221 ? 21.036 -18.430 -23.271 1.00 38.00 221 SER A N 1
ATOM 1762 C CA . SER A 1 221 ? 21.675 -19.575 -23.915 1.00 38.00 221 SER A CA 1
ATOM 1763 C C . SER A 1 221 ? 20.888 -20.825 -23.518 1.00 38.00 221 SER A C 1
ATOM 1765 O O . SER A 1 221 ? 20.704 -21.069 -22.324 1.00 38.00 221 SER A O 1
ATOM 1767 N N . ARG A 1 222 ? 20.365 -21.524 -24.531 1.00 35.31 222 ARG A N 1
ATOM 1768 C CA . ARG A 1 222 ? 19.682 -22.819 -24.424 1.00 35.31 222 ARG A CA 1
ATOM 1769 C C . ARG A 1 222 ? 20.543 -23.868 -23.735 1.00 35.31 222 ARG A C 1
ATOM 1771 O O . ARG A 1 222 ? 21.779 -23.803 -23.915 1.00 35.31 222 ARG A O 1
#

=== Feature glossary ===
Key to the feature types in this record:

— What the protein is —

Primary structure: the covalent order of the twenty standard amino acids along the backbone. Two proteins with the same sequence will (almost always) fold to the same structure; two with 30% identity often share a fold but not the details.

Database cross-references. InterPro integrates a dozen domain/family signature databases into unified entries with residue-range hits. GO terms attach function/process/location labels with evidence codes. CATH codes position the fold in a four-level structural taxonomy. Organism is the NCBI-taxonomy species name.

— Where its atoms are —

The mmCIF block holds the 3D Cartesian coordinates of each backbone atom (N, Cα, C, O) in ångströms. mmCIF is the PDB's canonical archive format — a tagged-loop text representation of the atomic model.

Six rendered views show the 3D structure from the faces of a cube — i.e. along ±x, ±y, ±z. Rendering representation is drawn randomly per protein from cartoon (secondary-structure ribbons), sticks (backbone bonds), or molecular surface; coloring is either N→C rainbow (blue at the N-terminus through red at the C-terminus) or one color per chain.

— Local backbone conformation —

DSSP 8-state secondary structure assigns each residue one of H (α-helix), G (3₁₀-helix), I (π-helix), E (extended β-strand), B (isolated β-bridge), T (hydrogen-bonded turn), S (bend), or '-' (coil). The assignment is computed from backbone hydrogen-bond geometry via the Kabsch–Sander algorithm.

P-SEA three-state annotation labels each residue as helix, strand, or coil based purely on the geometry of the Cα trace. It serves as a fallback when the full backbone (and thus DSSP) is unavailable.

The φ/ψ torsion pair specifies the backbone conformation at each residue. φ rotates about the N–Cα bond, ψ about the Cα–C bond. Steric clashes forbid most of the (φ, ψ) plane — the allowed regions (α-helix basin, β-sheet basin, left-handed helix) are the Ramachandran-allowed regions.

— Global shape and packing —

The geometric summary reports three shape descriptors. Rg (radius of gyration) measures how spread out the Cα atoms are about their centre of mass; compact globular proteins have small Rg, elongated or unfolded ones large. Cα contacts (<8 Å, |i−j|>4) count long-range residue pairs in spatial proximity — high for tightly packed folds, near zero for rods or random coil. The bounding-box extents give the protein's footprint along x, y, z in Å.

Accessible surface area quantifies burial. A residue with SASA near zero is packed into the hydrophobic core; one with SASA >100 Å² sits on the surface. Computed here via the Shrake–Rupley numerical algorithm with a 1.4 Å probe.

Plot images: a contact map (which residues are close in 3D, as an N×N binary image), a Ramachandran scatter (backbone torsion angles, revealing secondary-structure composition at a glance), and — for AlphaFold structures — a PAE heatmap (pairwise prediction confidence).

— Structural neighborhood —

The Foldseek 3Di string encodes local tertiary geometry as a 20-letter alphabet — one character per residue — derived from the relative positions of nearby Cα atoms. Unlike the amino-acid sequence, 3Di is a direct function of the 3D structure, so two proteins with the same fold have similar 3Di strings even at low sequence identity.

Nearest PDB neighbors are the top structural matches found by Foldseek when searching this structure against the entire Protein Data Bank. Each hit reports a TM-score (0 to 1; >0.5 almost always implies the same fold) and an E-value. These are *structural* homologs — they may share no detectable sequence similarity.

— Confidence and disorder —

For AlphaFold models, the B-factor field carries pLDDT — the model's own estimate of local accuracy on a 0–100 scale. Regions with pLDDT<50 should be treated as essentially unmodeled; they often correspond to intrinsically disordered segments.

B-factor (Debye–Waller factor) reflects atomic displacement in the crystal lattice. It is an experimental observable (units Å²), not a prediction; low values mean the atom is pinned down, high values mean it moves or is heterogeneous across the crystal.

Predicted aligned error is AlphaFold's pairwise confidence. Unlike pLDDT (per-residue), PAE is per-residue-pair and captures whether two parts of the structure are correctly placed relative to each other. Units are ångströms of expected positional error.